Protein AF-A0AA35WSM4-F1 (afdb_monomer_lite)

pLDDT: mean 94.91, std 4.21, range [61.22, 98.69]

Radius of gyration: 21.94 Å; chains: 1; bounding box: 57×42×61 Å

Organism: Geodia barretti (NCBI:txid519541)

Secondary structure (DSSP, 8-state):
-EEE-TTSS--TT---HHHHHHHHHHHHHHHHTT--EEEEEE-STT-----TTTEEE-TTS-EEEEE-TTSHHHHHHHHHHHHHHHHHT--EEEEES---------SS-SS--SHHHHHHHHHHHHHHHHHHHHHTT-EEE-SS--GGGT--BEESS--GGGGGS-HHHHHHHHHHHHHHHTTTS-GGGEEEEEESS--TT-GGGT---SGGGGHHHHHHHHHHHHHHT-EEEEESS-S-SSHHHHHHHHHHHHHHHHHHHHHTS-EEEEE---SSS-EEEEEE-TTSSS-EEEEEE--SSS----PPP--GGGGTS-S--

Foldseek 3Di:
DAEAEPPNPDDLQDPDPVNLVVLLVVCVVCVVVVHAYEYEDAQWPLCADPDPQFFAADPVRDGPNTTQCQACSVVSVLVSNVVSCVSNVHQEYEYENQPPQDFGADCNGDRDRGRVCSSVRSVVSSLVSLVVSVVVNHAYHYADDCPVSNHQAHEQLDDLCLLLAFLLSSLQSSQLSLLVCLVPDQQRRYEAEQACDDRDHSPPRRHCPQVVVVVVSLLSVLQRSLQQSHHYHHDDDDQHDDPSSVVSNVVSVVVSVVCVVQNRARKDFQARRPLPAKGWIKGADLPDDCGIDIDIDGSDPDDDDDDGDDPCCRSVPDVDD

Structure (mmCIF, N/CA/C/O backbone):
data_AF-A0AA35WSM4-F1
#
_entry.id   AF-A0AA35WSM4-F1
#
loop_
_atom_site.group_PDB
_atom_site.id
_atom_site.type_symbol
_atom_site.label_atom_id
_atom_site.label_alt_id
_atom_site.label_comp_id
_atom_site.label_asym_id
_atom_site.label_entity_id
_atom_site.label_seq_id
_atom_site.pdbx_PDB_ins_code
_atom_site.Cartn_x
_atom_site.Cartn_y
_atom_site.Cartn_z
_atom_site.occupancy
_atom_site.B_iso_or_equiv
_atom_site.auth_seq_id
_atom_site.auth_comp_id
_atom_site.auth_asym_id
_atom_site.auth_atom_id
_atom_site.pdbx_PDB_model_num
ATOM 1 N N . MET A 1 1 ? 8.294 -5.013 7.005 1.00 90.69 1 MET A N 1
ATOM 2 C CA . MET A 1 1 ? 8.837 -4.772 5.662 1.00 90.69 1 MET A CA 1
ATOM 3 C C . MET A 1 1 ? 9.288 -3.327 5.567 1.00 90.69 1 MET A C 1
ATOM 5 O O . MET A 1 1 ? 8.597 -2.462 6.094 1.00 90.69 1 MET A O 1
ATOM 9 N N . TYR A 1 2 ? 10.443 -3.092 4.961 1.00 95.25 2 TYR A N 1
ATOM 10 C CA . TYR A 1 2 ? 10.953 -1.783 4.567 1.00 95.25 2 TYR A CA 1
ATOM 11 C C . TYR A 1 2 ? 10.852 -1.671 3.044 1.00 95.25 2 TYR A C 1
ATOM 13 O O . TYR A 1 2 ? 11.110 -2.650 2.348 1.00 95.25 2 TYR A O 1
ATOM 21 N N . ILE A 1 3 ? 10.457 -0.507 2.538 1.00 95.38 3 ILE A N 1
ATOM 22 C CA . ILE A 1 3 ? 10.203 -0.299 1.112 1.00 95.38 3 ILE A CA 1
ATOM 23 C C . ILE A 1 3 ? 10.970 0.935 0.673 1.00 95.38 3 ILE A C 1
ATOM 25 O O . ILE A 1 3 ? 10.753 2.023 1.213 1.00 95.38 3 ILE A O 1
ATOM 29 N N . TYR A 1 4 ? 11.850 0.782 -0.312 1.00 96.31 4 TYR A N 1
ATOM 30 C CA . TYR A 1 4 ? 12.408 1.935 -0.997 1.00 96.31 4 TYR A CA 1
ATOM 31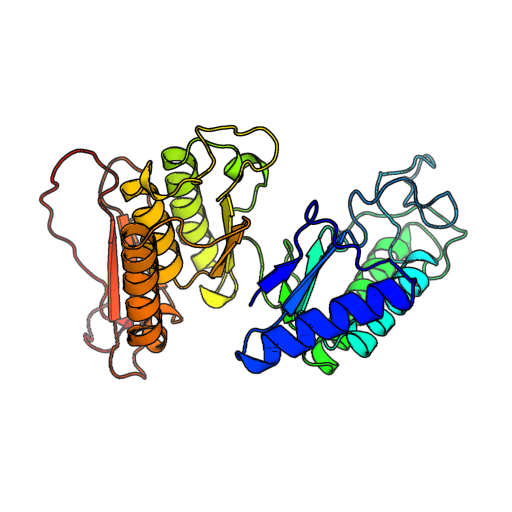 C C . TYR A 1 4 ? 11.326 2.574 -1.867 1.00 96.31 4 TYR A C 1
ATOM 33 O O . TYR A 1 4 ? 10.954 2.040 -2.906 1.00 96.31 4 TYR A O 1
ATOM 41 N N . SER A 1 5 ? 10.803 3.709 -1.413 1.00 91.81 5 SER A N 1
ATOM 42 C CA . SER A 1 5 ? 9.759 4.466 -2.109 1.00 91.81 5 SER A CA 1
ATOM 43 C C . SER A 1 5 ? 10.347 5.345 -3.219 1.00 91.81 5 SER A C 1
ATOM 45 O O . SER A 1 5 ? 11.529 5.710 -3.173 1.00 91.81 5 SER A O 1
ATOM 47 N N . PHE A 1 6 ? 9.519 5.754 -4.180 1.00 88.12 6 PHE A N 1
ATOM 48 C CA . PHE A 1 6 ? 9.863 6.807 -5.132 1.00 88.12 6 PHE A CA 1
ATOM 49 C C . PHE A 1 6 ? 10.402 8.061 -4.419 1.00 88.12 6 PHE A C 1
ATOM 51 O O . PHE A 1 6 ? 10.019 8.377 -3.289 1.00 88.12 6 PHE A O 1
ATOM 58 N N . GLY A 1 7 ? 11.340 8.767 -5.053 1.00 86.62 7 GLY A N 1
ATOM 59 C CA . GLY A 1 7 ? 11.982 9.955 -4.475 1.00 86.62 7 GLY A CA 1
ATOM 60 C C . GLY A 1 7 ? 13.008 9.682 -3.361 1.00 86.62 7 GLY A C 1
ATOM 61 O O . GLY A 1 7 ? 13.650 10.619 -2.898 1.00 86.62 7 GLY A O 1
ATOM 62 N N . SER A 1 8 ? 13.226 8.424 -2.954 1.00 90.94 8 SER A N 1
ATOM 63 C CA . SER A 1 8 ? 14.255 8.060 -1.958 1.00 90.94 8 SER A CA 1
ATOM 64 C C . SER A 1 8 ? 15.688 8.009 -2.513 1.00 90.94 8 SER A C 1
ATOM 66 O O . SER A 1 8 ? 16.633 7.795 -1.757 1.00 90.94 8 SER A O 1
ATOM 68 N N . GLY A 1 9 ? 15.858 8.178 -3.829 1.00 92.56 9 GLY A N 1
ATOM 69 C CA . GLY A 1 9 ? 17.114 7.905 -4.540 1.00 92.56 9 GLY A CA 1
ATOM 70 C C . GLY A 1 9 ? 17.299 6.430 -4.922 1.00 92.56 9 GLY A C 1
ATOM 71 O O . GLY A 1 9 ? 18.336 6.062 -5.473 1.00 92.56 9 GLY A O 1
ATOM 72 N N . PHE A 1 10 ? 16.308 5.581 -4.638 1.00 96.56 10 PHE A N 1
ATOM 73 C CA . PHE A 1 10 ? 16.245 4.221 -5.158 1.00 96.56 10 PHE A CA 1
ATOM 74 C C . PHE A 1 10 ? 15.795 4.201 -6.625 1.00 96.56 10 PHE A C 1
ATOM 76 O O . PHE A 1 10 ? 14.897 4.947 -7.013 1.00 96.56 10 PHE A O 1
ATOM 83 N N . THR A 1 11 ? 16.415 3.340 -7.428 1.00 96.81 11 THR A N 1
ATOM 84 C CA . THR A 1 11 ? 16.090 3.127 -8.839 1.00 96.81 11 THR A CA 1
ATOM 85 C C . THR A 1 11 ? 16.271 1.649 -9.145 1.00 96.81 11 THR A C 1
ATOM 87 O O . THR A 1 11 ? 17.402 1.183 -9.296 1.00 96.81 11 THR A O 1
ATOM 90 N N . LEU A 1 12 ? 15.161 0.917 -9.224 1.00 97.19 12 LEU A N 1
ATOM 91 C CA . LEU A 1 12 ? 15.168 -0.510 -9.537 1.00 97.19 12 LEU A CA 1
ATOM 92 C C . LEU A 1 12 ? 15.784 -0.778 -10.917 1.00 97.19 12 LEU A C 1
ATOM 94 O O . LEU A 1 12 ? 16.532 -1.735 -11.095 1.00 97.19 12 LEU A O 1
ATOM 98 N N . GLU A 1 13 ? 15.544 0.120 -11.869 1.00 95.81 13 GLU A N 1
ATOM 99 C CA . GLU A 1 13 ? 16.032 -0.008 -13.242 1.00 95.81 13 GLU A CA 1
ATOM 100 C C . GLU A 1 13 ? 17.524 0.303 -13.435 1.00 95.81 13 GLU A C 1
ATOM 102 O O . GLU A 1 13 ? 18.050 0.245 -14.547 1.00 95.81 13 GLU A O 1
ATOM 107 N N . ASN A 1 14 ? 18.255 0.615 -12.361 1.00 96.50 14 ASN A N 1
ATOM 108 C CA . ASN A 1 14 ? 19.679 0.908 -12.455 1.00 96.50 14 ASN A CA 1
ATOM 109 C C . ASN A 1 14 ? 20.508 -0.377 -12.625 1.00 96.50 14 ASN A C 1
ATOM 111 O O . ASN A 1 14 ? 20.608 -1.210 -11.722 1.00 96.50 14 ASN A O 1
ATOM 115 N N . THR A 1 15 ? 21.174 -0.495 -13.776 1.00 96.19 15 THR A N 1
ATOM 116 C CA . THR A 1 15 ? 21.993 -1.658 -14.140 1.00 96.19 15 THR A CA 1
ATOM 117 C C . THR A 1 15 ? 23.460 -1.575 -13.695 1.00 96.19 15 THR A C 1
ATOM 119 O O . THR A 1 15 ? 24.221 -2.504 -13.974 1.00 96.19 15 THR A O 1
ATOM 122 N N . ASP A 1 16 ? 23.896 -0.493 -13.038 1.00 98.00 16 ASP A N 1
ATOM 123 C CA . ASP A 1 16 ? 25.271 -0.347 -12.539 1.00 98.00 16 ASP A CA 1
ATOM 124 C C . ASP A 1 16 ? 25.569 -1.403 -11.452 1.00 98.00 16 ASP A C 1
ATOM 126 O O . ASP A 1 16 ? 24.931 -1.404 -10.391 1.00 98.00 16 ASP A O 1
ATOM 130 N N . PRO A 1 17 ? 26.564 -2.291 -11.654 1.00 97.88 17 PRO A N 1
ATOM 131 C CA . PRO A 1 17 ? 26.936 -3.297 -10.665 1.00 97.88 17 PRO A CA 1
ATOM 132 C C . PRO A 1 17 ? 27.296 -2.724 -9.289 1.00 97.88 17 PRO A C 1
ATOM 134 O O . PRO A 1 17 ? 27.030 -3.376 -8.279 1.00 97.88 17 PRO A O 1
ATOM 137 N N . VAL A 1 18 ? 27.888 -1.525 -9.223 1.00 98.44 18 VAL A N 1
ATOM 138 C CA . VAL A 1 18 ? 28.259 -0.885 -7.949 1.00 98.44 18 VAL A CA 1
ATOM 139 C C . VAL A 1 18 ? 27.008 -0.481 -7.176 1.00 98.44 18 VAL A C 1
ATOM 141 O O . VAL A 1 18 ? 26.913 -0.739 -5.973 1.00 98.44 18 VAL A O 1
ATOM 144 N N . TYR A 1 19 ? 26.027 0.094 -7.871 1.00 98.38 19 TYR A N 1
ATOM 145 C CA . TYR A 1 19 ? 24.744 0.463 -7.286 1.00 98.38 19 TYR A CA 1
ATOM 146 C C . TYR A 1 19 ? 24.000 -0.768 -6.761 1.00 98.38 19 TYR A C 1
ATOM 148 O O . TYR A 1 19 ? 23.666 -0.824 -5.575 1.00 98.38 19 TYR A O 1
ATOM 156 N N . ILE A 1 20 ? 23.831 -1.793 -7.599 1.00 98.44 20 ILE A N 1
ATOM 157 C CA . ILE A 1 20 ? 23.148 -3.040 -7.226 1.00 98.44 20 ILE A CA 1
ATOM 158 C C . ILE A 1 20 ? 23.825 -3.687 -6.011 1.00 98.44 20 ILE A C 1
ATOM 160 O O . ILE A 1 20 ? 23.151 -4.102 -5.067 1.00 98.44 20 ILE A O 1
ATOM 164 N N . GLN A 1 21 ? 25.161 -3.728 -5.982 1.00 98.56 21 GLN A N 1
ATOM 165 C CA . GLN A 1 21 ? 25.905 -4.284 -4.853 1.00 98.56 21 GLN A CA 1
ATOM 166 C C . GLN A 1 21 ? 25.681 -3.489 -3.558 1.00 98.56 21 GLN A C 1
ATOM 168 O O . GLN A 1 21 ? 25.629 -4.084 -2.478 1.00 98.56 21 GLN A O 1
ATOM 173 N N . SER A 1 22 ? 25.532 -2.165 -3.649 1.00 98.31 22 SER A N 1
ATOM 174 C CA . SER A 1 22 ? 25.229 -1.312 -2.495 1.00 98.31 22 SER A CA 1
ATOM 175 C C . SER A 1 22 ? 23.834 -1.587 -1.921 1.00 98.31 22 SER A C 1
ATOM 177 O O . SER A 1 22 ? 23.668 -1.625 -0.700 1.00 98.31 22 SER A O 1
ATOM 179 N N . ILE A 1 23 ? 22.842 -1.856 -2.777 1.00 98.44 23 ILE A N 1
ATOM 180 C CA . ILE A 1 23 ? 21.495 -2.254 -2.352 1.00 98.44 23 ILE A CA 1
ATOM 181 C C . ILE A 1 23 ? 21.529 -3.662 -1.752 1.00 98.44 23 ILE A C 1
ATOM 183 O O . ILE A 1 23 ? 20.994 -3.873 -0.667 1.00 98.44 23 ILE A O 1
ATOM 187 N N . ALA A 1 24 ? 22.245 -4.607 -2.370 1.00 98.62 24 ALA A N 1
ATOM 188 C CA . ALA A 1 24 ? 22.408 -5.965 -1.845 1.00 98.62 24 ALA A CA 1
ATOM 189 C C . ALA A 1 24 ? 22.997 -5.984 -0.421 1.00 98.62 24 ALA A C 1
ATOM 191 O O . ALA A 1 24 ? 22.581 -6.779 0.425 1.00 98.62 24 ALA A O 1
ATOM 192 N N . GLN A 1 25 ? 23.944 -5.085 -0.123 1.00 98.50 25 GLN A N 1
ATOM 193 C CA . GLN A 1 25 ? 24.502 -4.922 1.225 1.00 98.50 25 GLN A CA 1
ATOM 194 C C . GLN A 1 25 ? 23.460 -4.408 2.227 1.00 98.50 25 GLN A C 1
ATOM 196 O O . GLN A 1 25 ? 23.399 -4.912 3.349 1.00 98.50 25 GLN A O 1
ATOM 201 N N . GLN A 1 26 ? 22.620 -3.448 1.828 1.00 97.94 26 GLN A N 1
ATOM 202 C CA . GLN A 1 26 ? 21.536 -2.926 2.668 1.00 97.94 26 GLN A CA 1
ATOM 203 C C . GLN A 1 26 ? 20.461 -3.987 2.934 1.00 97.94 26 GLN A C 1
ATOM 205 O O . GLN A 1 26 ? 20.064 -4.175 4.083 1.00 97.94 26 GLN A O 1
ATOM 210 N N . VAL A 1 27 ? 20.054 -4.739 1.906 1.00 98.38 27 VAL A N 1
ATOM 211 C CA . VAL A 1 27 ? 19.115 -5.867 2.029 1.00 98.38 27 VAL A CA 1
ATOM 212 C C . VAL A 1 27 ? 19.684 -6.941 2.959 1.00 98.38 27 VAL A C 1
ATOM 214 O O . VAL A 1 27 ? 19.018 -7.373 3.900 1.00 98.38 27 VAL A O 1
ATOM 217 N N . SER A 1 28 ? 20.953 -7.316 2.772 1.00 98.25 28 SER A N 1
ATOM 218 C CA . SER A 1 28 ? 21.635 -8.288 3.637 1.00 98.25 28 SER A CA 1
ATOM 219 C C . SER A 1 28 ? 21.686 -7.831 5.096 1.00 98.25 28 SER A C 1
ATOM 221 O O . SER A 1 28 ? 21.484 -8.642 6.000 1.00 98.25 28 SER A O 1
ATOM 223 N N . LEU A 1 29 ? 21.929 -6.540 5.342 1.00 98.00 29 LEU A N 1
ATOM 224 C CA . LEU A 1 29 ? 21.894 -5.963 6.684 1.00 98.00 29 LEU A CA 1
ATOM 225 C C . LEU A 1 29 ? 20.484 -6.027 7.284 1.00 98.00 29 LEU A C 1
ATOM 227 O O . LEU A 1 29 ? 20.332 -6.469 8.419 1.00 98.00 29 LEU A O 1
ATOM 231 N N . ALA A 1 30 ? 19.452 -5.635 6.537 1.00 97.94 30 ALA A N 1
ATOM 232 C CA . ALA A 1 30 ? 18.062 -5.675 6.992 1.00 97.94 30 ALA A CA 1
ATOM 233 C C . ALA A 1 30 ? 17.612 -7.102 7.361 1.00 97.94 30 ALA A C 1
ATOM 235 O O . ALA A 1 30 ? 16.977 -7.313 8.399 1.00 97.94 30 ALA A O 1
ATOM 236 N N . HIS A 1 31 ? 18.025 -8.103 6.581 1.00 96.38 31 HIS A N 1
ATOM 237 C CA . HIS A 1 31 ? 17.740 -9.508 6.862 1.00 96.38 31 HIS A CA 1
ATOM 238 C C . HIS A 1 31 ? 18.367 -10.014 8.167 1.00 96.38 31 HIS A C 1
ATOM 240 O O . HIS A 1 31 ? 17.748 -10.840 8.838 1.00 96.38 31 HIS A O 1
ATOM 246 N N . GLN A 1 32 ? 19.515 -9.481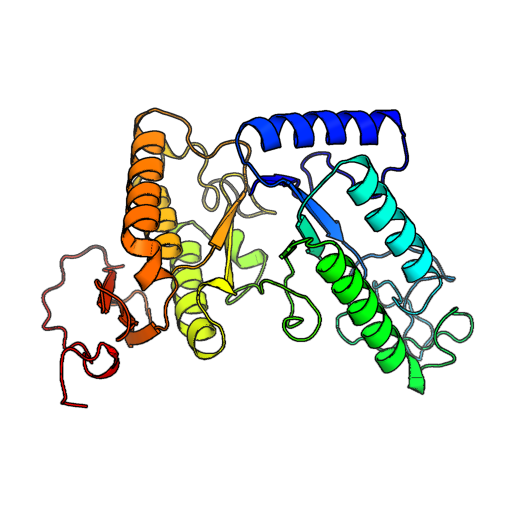 8.607 1.00 97.62 32 GLN A N 1
ATOM 247 C CA . GLN A 1 32 ? 20.075 -9.807 9.934 1.00 97.62 32 GLN A CA 1
ATOM 248 C C . GLN A 1 32 ? 19.129 -9.414 11.082 1.00 97.62 32 GLN A C 1
ATOM 250 O O . GLN A 1 32 ? 19.198 -9.993 12.165 1.00 97.62 32 GLN A O 1
ATOM 255 N N . TYR A 1 33 ? 18.214 -8.472 10.834 1.00 97.12 33 TYR A N 1
ATOM 256 C CA . TYR A 1 33 ? 17.182 -8.027 11.770 1.00 97.12 33 TYR A CA 1
ATOM 257 C C . TYR A 1 33 ? 15.786 -8.589 11.455 1.00 97.12 33 TYR A C 1
ATOM 259 O O . TYR A 1 33 ? 14.806 -8.152 12.057 1.00 97.12 33 TYR A O 1
ATOM 267 N N . ASN A 1 34 ? 15.672 -9.572 10.552 1.00 96.44 34 ASN A N 1
ATOM 268 C CA . ASN A 1 34 ? 14.400 -10.124 10.063 1.00 96.44 34 ASN A CA 1
ATOM 269 C C . ASN A 1 34 ? 13.477 -9.064 9.429 1.00 96.44 34 ASN A C 1
ATOM 271 O O . ASN A 1 34 ? 12.254 -9.125 9.568 1.00 96.44 34 ASN A O 1
ATOM 275 N N . ILE A 1 35 ? 14.059 -8.070 8.754 1.00 96.94 35 ILE A N 1
ATOM 276 C CA . ILE A 1 35 ? 13.316 -7.042 8.023 1.00 96.94 35 ILE A CA 1
ATOM 277 C C . ILE A 1 35 ? 13.333 -7.403 6.540 1.00 96.94 35 ILE A C 1
ATOM 279 O O . ILE A 1 35 ? 14.373 -7.325 5.899 1.00 96.94 35 ILE A O 1
ATOM 283 N N . GLU A 1 36 ? 12.172 -7.769 6.001 1.00 96.50 36 GLU A N 1
ATOM 284 C CA . GLU A 1 36 ? 11.956 -7.899 4.555 1.00 96.50 36 GLU A CA 1
ATOM 285 C C . GLU A 1 36 ? 12.137 -6.550 3.859 1.00 96.50 36 GLU A C 1
ATOM 287 O O . GLU A 1 36 ? 11.671 -5.530 4.382 1.00 96.50 36 GLU A O 1
ATOM 292 N N . VAL A 1 37 ? 12.761 -6.555 2.682 1.00 97.75 37 VAL A N 1
ATOM 293 C CA . VAL A 1 37 ? 13.040 -5.347 1.900 1.00 97.75 37 VAL A CA 1
ATOM 294 C C . VAL A 1 37 ? 12.407 -5.451 0.518 1.00 97.75 37 VAL A C 1
ATOM 296 O O . VAL A 1 37 ? 12.607 -6.438 -0.191 1.00 97.75 37 VAL A O 1
ATOM 299 N N . GLY A 1 38 ? 11.663 -4.409 0.157 1.00 96.94 38 GLY A N 1
ATOM 300 C CA . GLY A 1 38 ? 11.087 -4.200 -1.163 1.00 96.94 38 GLY A CA 1
ATOM 301 C C . GLY A 1 38 ? 11.468 -2.850 -1.758 1.00 96.94 38 GLY A C 1
ATOM 302 O O . GLY A 1 38 ? 12.141 -2.036 -1.120 1.00 96.94 38 GLY A O 1
ATOM 303 N N . GLY A 1 39 ? 11.050 -2.623 -2.995 1.00 96.62 39 GLY A N 1
ATOM 304 C CA . GLY A 1 39 ? 11.387 -1.422 -3.743 1.00 96.62 39 GLY A CA 1
ATOM 305 C C . GLY A 1 39 ? 10.332 -1.117 -4.787 1.00 96.62 39 GLY A C 1
ATOM 306 O O . GLY A 1 39 ? 9.707 -2.028 -5.325 1.00 96.62 39 GLY A O 1
ATOM 307 N N . TYR A 1 40 ? 10.142 0.176 -4.996 1.00 96.19 40 TYR A N 1
ATOM 308 C CA . TYR A 1 40 ? 9.198 0.759 -5.932 1.00 96.19 40 TYR A CA 1
ATOM 309 C C . TYR A 1 40 ? 9.718 0.716 -7.367 1.00 96.19 40 TYR A C 1
ATOM 311 O O . TYR A 1 40 ? 10.898 0.999 -7.595 1.00 96.19 40 TYR A O 1
ATOM 319 N N . ASP A 1 41 ? 8.812 0.459 -8.307 1.00 96.38 41 ASP A N 1
ATOM 320 C CA . ASP A 1 41 ? 9.002 0.740 -9.726 1.00 96.38 41 ASP A CA 1
ATOM 321 C C . ASP A 1 41 ? 7.666 1.080 -10.410 1.00 96.38 41 ASP A C 1
ATOM 323 O O . ASP A 1 41 ? 6.652 0.444 -10.118 1.00 96.38 41 ASP A O 1
ATOM 327 N N . LEU A 1 42 ? 7.670 2.068 -11.313 1.00 94.94 42 LEU A N 1
ATOM 328 C CA . LEU A 1 42 ? 6.520 2.414 -12.161 1.00 94.94 42 LEU A CA 1
ATOM 329 C C . LEU A 1 42 ? 6.615 1.611 -13.458 1.00 94.94 42 LEU A C 1
ATOM 331 O O . LEU A 1 42 ? 7.469 1.923 -14.289 1.00 94.94 42 LEU A O 1
ATOM 335 N N . ILE A 1 43 ? 5.781 0.585 -13.630 1.00 94.94 43 ILE A N 1
ATOM 336 C CA . ILE A 1 43 ? 6.060 -0.465 -14.620 1.00 94.94 43 ILE A CA 1
ATOM 337 C C . ILE A 1 43 ? 5.376 -0.285 -15.979 1.00 94.94 43 ILE A C 1
ATOM 339 O O . ILE A 1 43 ? 5.910 -0.799 -16.958 1.00 94.94 43 ILE A O 1
ATOM 343 N N . ASP A 1 44 ? 4.234 0.402 -16.087 1.00 93.56 44 ASP A N 1
ATOM 344 C CA . ASP A 1 44 ? 3.497 0.503 -17.363 1.00 93.56 44 ASP A CA 1
ATOM 345 C C . ASP A 1 44 ? 2.645 1.778 -17.500 1.00 93.56 44 ASP A C 1
ATOM 347 O O . ASP A 1 44 ? 2.859 2.572 -18.418 1.00 93.56 44 ASP A O 1
ATOM 351 N N . LEU A 1 45 ? 1.693 1.989 -16.592 1.00 91.94 45 LEU A N 1
ATOM 352 C CA . LEU A 1 45 ? 0.727 3.094 -16.632 1.00 91.94 45 LEU A CA 1
ATOM 353 C C . LEU A 1 45 ? 1.409 4.433 -16.319 1.00 91.94 45 LEU A C 1
ATOM 355 O O . LEU A 1 45 ? 2.265 4.490 -15.439 1.00 91.94 45 LEU A O 1
ATOM 359 N N . ASP A 1 46 ? 1.058 5.494 -17.053 1.00 90.31 46 ASP A N 1
ATOM 360 C CA . ASP A 1 46 ? 1.615 6.854 -16.907 1.00 90.31 46 ASP A CA 1
ATOM 361 C C . ASP A 1 46 ? 3.153 6.910 -16.986 1.00 90.31 46 ASP A C 1
ATOM 363 O O . ASP A 1 46 ? 3.800 7.876 -16.571 1.00 90.31 46 ASP A O 1
ATOM 367 N N . ARG A 1 47 ? 3.763 5.866 -17.555 1.00 90.62 47 ARG A N 1
ATOM 368 C CA . ARG A 1 47 ? 5.212 5.697 -17.621 1.00 90.62 47 ARG A CA 1
ATOM 369 C C . ARG A 1 47 ? 5.883 6.796 -18.440 1.00 90.62 47 ARG A C 1
ATOM 371 O O . ARG A 1 47 ? 6.940 7.286 -18.050 1.00 90.62 47 ARG A O 1
ATOM 378 N N . GLY A 1 48 ? 5.247 7.183 -19.546 1.00 85.31 48 GLY A N 1
ATOM 379 C CA . GLY A 1 48 ? 5.660 8.238 -20.462 1.00 85.31 48 GLY A CA 1
ATOM 380 C C . GLY A 1 48 ? 7.002 8.001 -21.166 1.00 85.31 48 GLY A C 1
ATOM 381 O O . GLY A 1 48 ? 7.950 7.449 -20.620 1.00 85.31 48 GLY A O 1
ATOM 382 N N . GLY A 1 49 ? 7.120 8.504 -22.397 1.00 83.38 49 GLY A N 1
ATOM 383 C CA . GLY A 1 49 ? 8.419 8.725 -23.043 1.00 83.38 49 GLY A CA 1
ATOM 384 C C . GLY A 1 49 ? 9.293 7.480 -23.237 1.00 83.38 49 GLY A C 1
ATOM 385 O O . GLY A 1 49 ? 10.518 7.616 -23.235 1.00 83.38 49 GLY A O 1
ATOM 386 N N . LEU A 1 50 ? 8.694 6.299 -23.423 1.00 93.69 50 LEU A N 1
ATOM 387 C CA . LEU A 1 50 ? 9.426 5.070 -23.742 1.00 93.69 50 LEU A CA 1
ATOM 388 C C . LEU A 1 50 ? 9.859 5.037 -25.215 1.00 93.69 50 LEU A C 1
ATOM 390 O O . LEU A 1 50 ? 10.844 4.385 -25.563 1.00 93.69 50 LEU A O 1
ATOM 394 N N . GLY A 1 51 ? 9.166 5.789 -26.071 1.00 94.56 51 GLY A N 1
ATOM 395 C CA . GLY A 1 51 ? 9.453 5.922 -27.494 1.00 94.56 51 GLY A CA 1
ATOM 396 C C . GLY A 1 51 ? 8.555 5.038 -28.364 1.00 94.56 51 GLY A C 1
ATOM 397 O O . GLY A 1 51 ? 7.903 4.122 -27.873 1.00 94.56 51 GLY A O 1
ATOM 398 N N . PRO A 1 52 ? 8.533 5.267 -29.689 1.00 93.12 52 PRO A N 1
ATOM 399 C CA . PRO A 1 52 ? 7.542 4.686 -30.606 1.00 93.12 52 PRO A CA 1
ATOM 400 C C . PRO A 1 52 ? 7.601 3.158 -30.757 1.00 93.12 52 PRO A C 1
ATOM 402 O O . PRO A 1 52 ? 6.701 2.573 -31.356 1.00 93.12 52 PRO A O 1
ATOM 405 N N . ASP A 1 53 ? 8.662 2.520 -30.266 1.00 94.69 53 ASP A N 1
ATOM 406 C CA . ASP A 1 53 ? 8.769 1.061 -30.251 1.00 94.69 53 ASP A CA 1
ATOM 407 C C . ASP A 1 53 ? 7.996 0.440 -29.076 1.00 94.69 53 ASP A C 1
ATOM 409 O O . ASP A 1 53 ? 7.679 -0.751 -29.127 1.00 94.69 53 ASP A O 1
ATOM 413 N N . TRP A 1 54 ? 7.713 1.230 -28.031 1.00 96.81 54 TRP A N 1
ATOM 414 C CA . TRP A 1 54 ? 7.200 0.778 -26.735 1.00 96.81 54 TRP A CA 1
ATOM 415 C C . TRP A 1 54 ? 5.961 1.535 -26.239 1.00 96.81 54 TRP A C 1
ATOM 417 O O . TRP A 1 54 ? 5.171 0.966 -25.486 1.00 96.81 54 TRP A O 1
ATOM 427 N N . ASP A 1 55 ? 5.778 2.791 -26.643 1.00 96.44 55 ASP A N 1
ATOM 428 C CA . ASP A 1 55 ? 4.665 3.645 -26.227 1.00 96.44 55 ASP A CA 1
ATOM 429 C C . ASP A 1 55 ? 3.316 3.069 -26.689 1.00 96.44 55 ASP A C 1
ATOM 431 O O . ASP A 1 55 ? 3.131 2.677 -27.844 1.00 96.44 55 ASP A O 1
ATOM 435 N N . CYS A 1 56 ? 2.325 3.078 -25.800 1.00 96.19 56 CYS A N 1
ATOM 436 C CA . CYS A 1 56 ? 0.948 2.784 -26.167 1.00 96.19 56 CYS A CA 1
ATOM 437 C C . CYS A 1 56 ? 0.365 3.924 -27.020 1.00 96.19 56 CYS A C 1
ATOM 439 O O . CYS A 1 56 ? 0.542 5.105 -26.703 1.00 96.19 56 CYS A O 1
ATOM 441 N N . ILE A 1 57 ? -0.350 3.582 -28.100 1.00 96.44 57 ILE A N 1
ATOM 442 C CA . ILE A 1 57 ? -0.985 4.565 -28.993 1.00 96.44 57 ILE A CA 1
ATOM 443 C C . ILE A 1 57 ? -2.483 4.321 -29.179 1.00 96.44 57 ILE A C 1
ATOM 445 O O . ILE A 1 57 ? -2.954 3.185 -29.271 1.00 96.44 57 ILE A O 1
ATOM 449 N N . ASP A 1 58 ? -3.245 5.403 -29.305 1.00 96.31 58 ASP A N 1
ATOM 450 C CA . ASP A 1 58 ? -4.667 5.356 -29.632 1.00 96.31 58 ASP A CA 1
ATOM 451 C C . ASP A 1 58 ? -4.931 5.114 -31.131 1.00 96.31 58 ASP A C 1
ATOM 453 O O . ASP A 1 58 ? -4.022 5.049 -31.961 1.00 96.31 58 ASP A O 1
ATOM 457 N N . THR A 1 59 ? -6.210 5.007 -31.501 1.00 96.50 59 THR A N 1
ATOM 458 C CA . THR A 1 59 ? -6.639 4.758 -32.892 1.00 96.50 59 THR A CA 1
ATOM 459 C C . THR A 1 59 ? -6.294 5.885 -33.876 1.00 96.50 59 THR A C 1
ATOM 461 O O . THR A 1 59 ? -6.428 5.713 -35.086 1.00 96.50 59 THR A O 1
ATOM 464 N N . GLN A 1 60 ? -5.868 7.050 -33.380 1.00 96.31 60 GLN A N 1
ATOM 465 C CA . GLN A 1 60 ? -5.389 8.184 -34.171 1.00 96.31 60 GLN A CA 1
ATOM 466 C C . GLN A 1 60 ? -3.852 8.229 -34.236 1.00 96.31 60 GLN A C 1
ATOM 468 O O . GLN A 1 60 ? -3.300 9.146 -34.846 1.00 96.31 60 GLN A O 1
ATOM 473 N N . GLY A 1 61 ? -3.162 7.256 -33.632 1.00 94.12 61 GLY A N 1
ATOM 474 C CA . GLY A 1 61 ? -1.706 7.179 -33.567 1.00 94.12 61 GLY A CA 1
ATOM 475 C C . GLY A 1 61 ? -1.078 8.125 -32.543 1.00 94.12 61 GLY A C 1
ATOM 476 O O . GLY A 1 61 ? 0.107 8.436 -32.653 1.00 94.12 61 GLY A O 1
ATOM 477 N N . ARG A 1 62 ? -1.850 8.632 -31.576 1.00 95.56 62 ARG A N 1
ATOM 478 C CA . ARG A 1 62 ? -1.344 9.505 -30.507 1.00 95.56 62 ARG A CA 1
ATOM 479 C C . ARG A 1 62 ? -0.911 8.658 -29.317 1.00 95.56 62 ARG A C 1
ATOM 481 O O . ARG A 1 62 ? -1.633 7.740 -28.940 1.00 95.56 62 ARG A O 1
ATOM 488 N N . VAL A 1 63 ? 0.226 9.000 -28.715 1.00 95.69 63 VAL A N 1
ATOM 489 C CA . VAL A 1 63 ? 0.717 8.355 -27.487 1.00 95.69 63 VAL A CA 1
ATOM 490 C C . VAL A 1 63 ? -0.267 8.604 -26.341 1.00 95.69 63 VAL A C 1
ATOM 492 O O . VAL A 1 63 ? -0.704 9.743 -26.157 1.00 95.69 63 VAL A O 1
ATOM 495 N N . THR A 1 64 ? -0.626 7.555 -25.594 1.00 94.00 64 THR A N 1
ATOM 496 C CA . THR A 1 64 ? -1.580 7.652 -24.471 1.00 94.00 64 THR A CA 1
ATOM 497 C C . THR A 1 64 ? -0.938 8.187 -23.196 1.00 94.00 64 THR A C 1
ATOM 499 O O . THR A 1 64 ? -1.631 8.787 -22.384 1.00 94.00 64 THR A O 1
ATOM 502 N N . GLY A 1 65 ? 0.380 8.025 -23.061 1.00 92.94 65 GLY A N 1
ATOM 503 C CA . GLY A 1 65 ? 1.130 8.283 -21.830 1.00 92.94 65 GLY A CA 1
ATOM 504 C C . GLY A 1 65 ? 1.624 6.998 -21.166 1.00 92.94 65 GLY A C 1
ATOM 505 O O . GLY A 1 65 ? 2.566 7.054 -20.384 1.00 92.94 65 GLY A O 1
ATOM 506 N N . ASP A 1 66 ? 1.073 5.848 -21.551 1.00 95.06 66 ASP A N 1
ATOM 507 C CA . ASP A 1 66 ? 1.441 4.546 -20.999 1.00 95.06 66 ASP A CA 1
ATOM 508 C C . ASP A 1 66 ? 2.495 3.845 -21.853 1.00 95.06 66 ASP A C 1
ATOM 510 O O . ASP A 1 66 ? 2.582 4.041 -23.074 1.00 95.06 66 ASP A O 1
ATOM 514 N N . GLY A 1 67 ? 3.233 2.939 -21.221 1.00 95.75 67 GLY A N 1
ATOM 515 C CA . GLY A 1 67 ? 3.855 1.847 -21.942 1.00 95.75 67 GLY A CA 1
ATOM 516 C C . GLY A 1 67 ? 2.802 0.919 -22.535 1.00 95.75 67 GLY A C 1
ATOM 517 O O . GLY A 1 67 ? 1.675 0.794 -22.055 1.00 95.75 67 GLY A O 1
ATOM 518 N N . CYS A 1 68 ? 3.149 0.280 -23.645 1.00 96.50 68 CYS A N 1
ATOM 519 C CA . CYS A 1 68 ? 2.441 -0.907 -24.064 1.00 96.50 68 CYS A CA 1
ATOM 520 C C . CYS A 1 68 ? 3.164 -2.110 -23.473 1.00 96.50 68 CYS A C 1
ATOM 522 O O . CYS A 1 68 ? 4.203 -2.530 -23.989 1.00 96.50 68 CYS A O 1
ATOM 524 N N . PHE A 1 69 ? 2.582 -2.727 -22.448 1.00 96.06 69 PHE A N 1
ATOM 525 C CA . PHE A 1 69 ? 3.129 -3.941 -21.842 1.00 96.06 69 PHE A CA 1
ATOM 526 C C . PHE A 1 69 ? 3.204 -5.144 -22.803 1.00 96.06 69 PHE A C 1
ATOM 528 O O . PHE A 1 69 ? 3.786 -6.164 -22.478 1.00 96.06 69 PHE A O 1
ATOM 535 N N . ALA A 1 70 ? 2.627 -5.052 -24.005 1.00 97.56 70 ALA A N 1
ATOM 536 C CA . ALA A 1 70 ? 2.764 -6.047 -25.072 1.00 97.56 70 ALA A CA 1
ATOM 537 C C . ALA A 1 70 ? 3.726 -5.606 -26.189 1.00 97.56 70 ALA A C 1
ATOM 539 O O . ALA A 1 70 ? 3.778 -6.219 -27.255 1.00 97.56 70 ALA A O 1
ATOM 540 N N . SER A 1 71 ? 4.501 -4.551 -25.965 1.00 97.31 71 SER A N 1
ATOM 541 C CA . SER A 1 71 ? 5.661 -4.198 -26.781 1.00 97.31 71 SER A CA 1
ATOM 542 C C . SER A 1 71 ? 6.933 -4.874 -26.253 1.00 97.31 71 SER A C 1
ATOM 544 O O . SER A 1 71 ? 6.891 -5.634 -25.285 1.00 97.31 71 SER A O 1
ATOM 546 N N . GLY A 1 72 ? 8.088 -4.560 -26.849 1.00 97.12 72 GLY A N 1
ATOM 547 C CA . GLY A 1 72 ? 9.390 -4.965 -26.301 1.00 97.12 72 GLY A CA 1
ATOM 548 C C . GLY A 1 72 ? 9.700 -4.387 -24.910 1.00 97.12 72 GLY A C 1
ATOM 549 O O . GLY A 1 72 ? 10.672 -4.812 -24.288 1.00 97.12 72 GLY A O 1
ATOM 550 N N . TRP A 1 73 ? 8.879 -3.458 -24.405 1.00 97.00 73 TRP A N 1
ATOM 551 C CA . TRP A 1 73 ? 8.986 -2.922 -23.050 1.00 97.00 73 TRP A CA 1
ATOM 552 C C . TRP A 1 73 ? 8.890 -4.008 -21.977 1.00 97.00 73 TRP A C 1
ATOM 554 O O . TRP A 1 73 ? 9.698 -4.010 -21.052 1.00 97.00 73 TRP A O 1
ATOM 564 N N . TYR A 1 74 ? 7.966 -4.966 -22.125 1.00 97.56 74 TYR A N 1
ATOM 565 C CA . TYR A 1 74 ? 7.826 -6.060 -21.161 1.00 97.56 74 TYR A CA 1
ATOM 566 C C . TYR A 1 74 ? 9.112 -6.863 -21.015 1.00 97.56 74 TYR A C 1
ATOM 568 O O . TYR A 1 74 ? 9.555 -7.099 -19.897 1.00 97.56 74 TYR A O 1
ATOM 576 N N . ASP A 1 75 ? 9.726 -7.248 -22.135 1.00 97.94 75 ASP A N 1
ATOM 577 C CA . ASP A 1 75 ? 10.955 -8.044 -22.116 1.00 97.94 75 ASP A CA 1
ATOM 578 C C . ASP A 1 75 ? 12.081 -7.273 -21.410 1.00 97.94 75 ASP A C 1
ATOM 580 O O . ASP A 1 75 ? 12.808 -7.824 -20.585 1.00 97.94 75 ASP A O 1
ATOM 584 N N . HIS A 1 76 ? 12.178 -5.970 -21.687 1.00 96.88 76 HIS A N 1
ATOM 585 C CA . HIS A 1 76 ? 13.164 -5.088 -21.076 1.00 96.88 76 HIS A CA 1
ATOM 586 C C . HIS A 1 76 ? 12.980 -4.954 -19.559 1.00 96.88 76 HIS A C 1
ATOM 588 O O . HIS A 1 76 ? 13.930 -5.172 -18.800 1.00 96.88 76 HIS A O 1
ATOM 594 N N . ILE A 1 77 ? 11.772 -4.602 -19.107 1.00 96.56 77 ILE A N 1
ATOM 595 C CA . ILE A 1 77 ? 11.508 -4.360 -17.686 1.00 96.56 77 ILE A CA 1
ATOM 596 C C . ILE A 1 77 ? 11.509 -5.665 -16.884 1.00 96.56 77 ILE A C 1
ATOM 598 O O . ILE A 1 77 ? 12.000 -5.692 -15.756 1.00 96.56 77 ILE A O 1
ATOM 602 N N . HIS A 1 78 ? 11.055 -6.773 -17.483 1.00 97.81 78 HIS A N 1
ATOM 603 C CA . HIS A 1 78 ? 11.160 -8.118 -16.917 1.00 97.81 78 HIS A CA 1
ATOM 604 C C . HIS A 1 78 ? 12.621 -8.451 -16.603 1.00 97.81 78 HIS A C 1
ATOM 606 O O . HIS A 1 78 ? 12.959 -8.689 -15.439 1.00 97.81 78 HIS A O 1
ATOM 612 N N . ASP A 1 79 ? 13.508 -8.377 -17.599 1.00 98.00 79 ASP A N 1
ATOM 613 C CA . ASP A 1 79 ? 14.925 -8.696 -17.415 1.00 98.00 79 ASP A CA 1
ATOM 614 C C . ASP A 1 79 ? 15.553 -7.841 -16.311 1.00 98.00 79 ASP A C 1
ATOM 616 O O . ASP A 1 79 ? 16.310 -8.346 -15.475 1.00 98.00 79 ASP A O 1
ATOM 620 N N . ILE A 1 80 ? 15.234 -6.550 -16.272 1.00 97.50 80 ILE A N 1
ATOM 621 C CA . ILE A 1 80 ? 15.713 -5.633 -15.240 1.00 97.50 80 ILE A CA 1
ATOM 622 C C . ILE A 1 80 ? 15.229 -6.057 -13.848 1.00 97.50 80 ILE A C 1
ATOM 624 O O . ILE A 1 80 ? 16.064 -6.274 -12.963 1.00 97.50 80 ILE A O 1
ATOM 628 N N . ILE A 1 81 ? 13.916 -6.220 -13.658 1.00 98.00 81 ILE A N 1
ATOM 629 C CA . ILE A 1 81 ? 13.295 -6.570 -12.373 1.00 98.00 81 ILE A CA 1
ATOM 630 C C . ILE A 1 81 ? 13.902 -7.856 -11.821 1.00 98.00 81 ILE A C 1
ATOM 632 O O . ILE A 1 81 ? 14.391 -7.885 -10.686 1.00 98.00 81 ILE A O 1
ATOM 636 N N . PHE A 1 82 ? 13.925 -8.921 -12.619 1.00 98.19 82 PHE A N 1
ATOM 637 C CA . PHE A 1 82 ? 14.386 -10.219 -12.140 1.00 98.19 82 PHE A CA 1
ATOM 638 C C . PHE A 1 82 ? 15.894 -10.241 -11.896 1.00 98.19 82 PHE A C 1
ATOM 640 O O . PHE A 1 82 ? 16.342 -10.827 -10.906 1.00 98.19 82 PHE A O 1
ATOM 647 N N . ASN A 1 83 ? 16.699 -9.566 -12.721 1.00 98.00 83 ASN A N 1
ATOM 648 C CA . ASN A 1 83 ? 18.131 -9.435 -12.453 1.00 98.00 83 ASN A CA 1
ATOM 649 C C . ASN A 1 83 ? 18.402 -8.648 -11.168 1.00 98.00 83 ASN A C 1
ATOM 651 O O . ASN A 1 83 ? 19.280 -9.035 -10.392 1.00 98.00 83 ASN A O 1
ATOM 655 N N . PHE A 1 84 ? 17.665 -7.564 -10.932 1.00 98.44 84 PHE A N 1
ATOM 656 C CA . PHE A 1 84 ? 17.828 -6.737 -9.744 1.00 98.44 84 PHE A CA 1
ATOM 657 C C . PHE A 1 84 ? 17.444 -7.509 -8.479 1.00 98.44 84 PHE A C 1
ATOM 659 O O . PHE A 1 84 ? 18.249 -7.603 -7.549 1.00 98.44 84 PHE A O 1
ATOM 666 N N . ILE A 1 85 ? 16.270 -8.149 -8.466 1.00 98.06 85 ILE A N 1
ATOM 667 C CA . ILE A 1 85 ? 15.799 -8.975 -7.344 1.00 98.06 85 ILE A CA 1
ATOM 668 C C . ILE A 1 85 ? 16.795 -10.102 -7.050 1.00 98.06 85 ILE A C 1
ATOM 670 O O . ILE A 1 85 ? 17.228 -10.251 -5.908 1.00 98.06 85 ILE A O 1
ATOM 674 N N . ASN A 1 86 ? 17.239 -10.845 -8.069 1.00 97.94 86 ASN A N 1
ATOM 675 C CA . ASN A 1 86 ? 18.176 -11.959 -7.885 1.00 97.94 86 ASN A CA 1
ATOM 676 C C . ASN A 1 86 ? 19.538 -11.517 -7.326 1.00 97.94 86 ASN A C 1
ATOM 678 O O . ASN A 1 86 ? 20.142 -12.240 -6.534 1.00 97.94 86 ASN A O 1
ATOM 682 N N . LYS A 1 87 ? 20.039 -10.341 -7.722 1.00 98.25 87 LYS A N 1
ATOM 683 C CA . LYS A 1 87 ? 21.336 -9.824 -7.251 1.00 98.25 87 LYS A CA 1
ATOM 684 C C . LYS A 1 87 ? 21.265 -9.182 -5.867 1.00 98.25 87 LYS A C 1
ATOM 686 O O . LYS A 1 87 ? 22.256 -9.200 -5.142 1.00 98.25 87 LYS A O 1
ATOM 691 N N . THR A 1 88 ? 20.128 -8.591 -5.515 1.00 98.25 88 THR A N 1
ATOM 692 C CA . THR A 1 88 ? 19.946 -7.877 -4.241 1.00 98.25 88 THR A CA 1
ATOM 693 C C . THR A 1 88 ? 19.390 -8.759 -3.132 1.00 98.25 88 THR A C 1
ATOM 695 O O . THR A 1 88 ? 19.657 -8.498 -1.961 1.00 98.25 88 THR A O 1
ATOM 698 N N . GLY A 1 89 ? 18.642 -9.805 -3.489 1.00 97.25 89 GLY A N 1
ATOM 699 C CA . GLY A 1 89 ? 17.931 -10.663 -2.548 1.00 97.25 89 GLY A CA 1
ATOM 700 C C . GLY A 1 89 ? 16.663 -10.027 -1.977 1.00 97.25 89 GLY A C 1
ATOM 701 O O . GLY A 1 89 ? 16.209 -10.461 -0.923 1.00 97.25 89 GLY A O 1
ATOM 702 N N . MET A 1 90 ? 16.113 -8.990 -2.619 1.00 96.88 90 MET A N 1
ATOM 703 C CA . MET A 1 90 ? 14.842 -8.384 -2.208 1.00 96.88 90 MET A CA 1
ATOM 704 C C . MET A 1 90 ? 13.711 -9.417 -2.176 1.00 96.88 90 MET A C 1
ATOM 706 O O . MET A 1 90 ? 13.685 -10.350 -2.973 1.00 96.88 90 MET A O 1
ATOM 710 N N . SER A 1 91 ? 12.763 -9.233 -1.257 1.00 96.81 91 SER A N 1
ATOM 711 C CA . SER A 1 91 ? 11.643 -10.157 -1.034 1.00 96.81 91 SER A CA 1
ATOM 712 C C . SER A 1 91 ? 10.277 -9.559 -1.372 1.00 96.81 91 SER A C 1
ATOM 714 O O . SER A 1 91 ? 9.250 -10.214 -1.195 1.00 96.81 91 SER A O 1
ATOM 716 N N . MET A 1 92 ? 10.248 -8.324 -1.872 1.00 96.25 92 MET A N 1
ATOM 717 C CA . MET A 1 92 ? 9.030 -7.637 -2.281 1.00 96.25 92 MET A CA 1
ATOM 718 C C . MET A 1 92 ? 9.290 -6.719 -3.483 1.00 96.25 92 MET A C 1
ATOM 720 O O . MET A 1 92 ? 10.361 -6.120 -3.582 1.00 96.25 92 MET A O 1
ATOM 724 N N . LEU A 1 93 ? 8.298 -6.596 -4.362 1.00 96.62 93 LEU A N 1
ATOM 725 C CA . LEU A 1 93 ? 8.232 -5.579 -5.407 1.00 96.62 93 LEU A CA 1
ATOM 726 C C . LEU A 1 93 ? 6.970 -4.726 -5.230 1.00 96.62 93 LEU A C 1
ATOM 728 O O . LEU A 1 93 ? 5.865 -5.262 -5.099 1.00 96.62 93 LEU A O 1
ATOM 732 N N . GLU A 1 94 ? 7.147 -3.407 -5.201 1.00 95.00 94 GLU A N 1
ATOM 733 C CA . GLU A 1 94 ? 6.049 -2.450 -5.216 1.00 95.00 94 GLU A CA 1
ATOM 734 C C . GLU A 1 94 ? 5.880 -1.970 -6.649 1.00 95.00 94 GLU A C 1
ATOM 736 O O . GLU A 1 94 ? 6.641 -1.126 -7.115 1.00 95.00 94 GLU A O 1
ATOM 741 N N . THR A 1 95 ? 4.939 -2.587 -7.361 1.00 93.12 95 THR A N 1
ATOM 742 C CA . THR A 1 95 ? 4.647 -2.229 -8.748 1.00 93.12 95 THR A CA 1
ATOM 743 C C . THR A 1 95 ? 3.584 -1.153 -8.760 1.00 93.12 95 THR A C 1
ATOM 745 O O . THR A 1 95 ? 2.415 -1.426 -8.471 1.00 93.12 95 THR A O 1
ATOM 748 N N . ASP A 1 96 ? 4.010 0.048 -9.098 1.00 91.12 96 ASP A N 1
ATOM 749 C CA . ASP A 1 96 ? 3.129 1.148 -9.425 1.00 91.12 96 ASP A CA 1
ATOM 750 C C . ASP A 1 96 ? 2.796 1.125 -10.918 1.00 91.12 96 ASP A C 1
ATOM 752 O O . ASP A 1 96 ? 3.575 0.615 -11.729 1.00 91.12 96 ASP A O 1
ATOM 756 N N . GLY A 1 97 ? 1.617 1.630 -11.267 1.00 90.19 97 GLY A N 1
ATOM 757 C CA . GLY A 1 97 ? 1.084 1.605 -12.626 1.00 90.19 97 GLY A CA 1
ATOM 758 C C . GLY A 1 97 ? 1.154 0.234 -13.312 1.00 90.19 97 GLY A C 1
ATOM 759 O O . GLY A 1 97 ? 1.736 0.152 -14.395 1.00 90.19 97 GLY A O 1
ATOM 760 N N . PRO A 1 98 ? 0.621 -0.859 -12.728 1.00 93.69 98 PRO A N 1
ATOM 761 C CA . PRO A 1 98 ? 0.430 -2.093 -13.485 1.00 93.69 98 PRO A CA 1
ATOM 762 C C . PRO A 1 98 ? -0.572 -1.870 -14.627 1.00 93.69 98 PRO A C 1
ATOM 764 O O . PRO A 1 98 ? -1.296 -0.876 -14.654 1.00 93.69 98 PRO A O 1
ATOM 767 N N . TYR A 1 99 ? -0.633 -2.807 -15.577 1.00 94.94 99 TYR A N 1
ATOM 768 C CA . TYR A 1 99 ? -1.470 -2.644 -16.768 1.00 94.94 99 TYR A CA 1
ATOM 769 C C . TYR A 1 99 ? -2.936 -2.297 -16.422 1.00 94.94 99 TYR A C 1
ATOM 771 O O . TYR A 1 99 ? -3.654 -3.101 -15.821 1.00 94.94 99 TYR A O 1
ATOM 779 N N . GLY A 1 100 ? -3.386 -1.107 -16.839 1.00 89.31 100 GLY A N 1
ATOM 780 C CA . GLY A 1 100 ? -4.689 -0.528 -16.477 1.00 89.31 100 GLY A CA 1
ATOM 781 C C . GLY A 1 100 ? -5.856 -0.925 -17.387 1.00 89.31 100 GLY A C 1
ATOM 782 O O . GLY A 1 100 ? -6.984 -0.471 -17.195 1.00 89.31 100 GLY A O 1
ATOM 783 N N . GLY A 1 101 ? -5.615 -1.768 -18.395 1.00 92.88 101 GLY A N 1
ATOM 784 C CA . GLY A 1 101 ? -6.646 -2.193 -19.347 1.00 92.88 101 GLY A CA 1
ATOM 785 C C . GLY A 1 101 ? -6.749 -1.340 -20.616 1.00 92.88 101 GLY A C 1
ATOM 786 O O . GLY A 1 101 ? -7.665 -1.569 -21.410 1.00 92.88 101 GLY A O 1
ATOM 787 N N . GLN A 1 102 ? -5.833 -0.389 -20.859 1.00 91.50 102 GLN A N 1
ATOM 788 C CA . GLN A 1 102 ? -5.853 0.414 -22.087 1.00 91.50 102 GLN A CA 1
ATOM 789 C C . GLN A 1 102 ? -5.585 -0.412 -23.357 1.00 91.50 102 GLN A C 1
ATOM 791 O O . GLN A 1 102 ? -4.783 -1.349 -23.383 1.00 91.50 102 GLN A O 1
ATOM 796 N N . THR A 1 103 ? -6.250 -0.052 -24.452 1.00 96.75 103 THR A N 1
ATOM 797 C CA . THR A 1 103 ? -5.992 -0.599 -25.794 1.00 96.75 103 THR A CA 1
ATOM 798 C C . THR A 1 103 ? -4.792 0.086 -26.447 1.00 96.75 103 THR A C 1
ATOM 800 O O . THR A 1 103 ? -4.651 1.297 -26.299 1.00 96.75 103 THR A O 1
ATOM 803 N N . CYS A 1 104 ? -4.018 -0.640 -27.257 1.00 97.38 104 CYS A N 1
ATOM 804 C CA . CYS A 1 104 ? -2.909 -0.106 -28.047 1.00 97.38 104 CYS A CA 1
ATOM 805 C C . CYS A 1 104 ? -3.120 -0.405 -29.538 1.00 97.38 104 CYS A C 1
ATOM 807 O O . CYS A 1 104 ? -3.292 -1.557 -29.924 1.00 97.38 104 CYS A O 1
ATOM 809 N N . SER A 1 105 ? -3.073 0.621 -30.388 1.00 97.31 105 SER A N 1
ATOM 810 C CA . SER A 1 105 ? -3.301 0.505 -31.840 1.00 97.31 105 SER A CA 1
ATOM 811 C C . SER A 1 105 ? -2.020 0.283 -32.649 1.00 97.31 105 SER A C 1
ATOM 813 O O . SER A 1 105 ? -2.059 0.317 -33.879 1.00 97.31 105 SER A O 1
ATOM 815 N N . ALA A 1 106 ? -0.880 0.087 -31.985 1.00 95.75 106 ALA A N 1
ATOM 816 C CA . ALA A 1 106 ? 0.382 -0.195 -32.653 1.00 95.75 106 ALA A CA 1
ATOM 817 C C . ALA A 1 106 ? 0.339 -1.538 -33.402 1.00 95.75 106 ALA A C 1
ATOM 819 O O . ALA A 1 106 ? -0.309 -2.494 -32.977 1.00 95.75 106 ALA A O 1
ATOM 820 N N . HIS A 1 107 ? 1.059 -1.602 -34.523 1.00 95.00 107 HIS A N 1
ATOM 821 C CA . HIS A 1 107 ? 1.196 -2.805 -35.359 1.00 95.00 107 HIS A CA 1
ATOM 822 C C . HIS A 1 107 ? 2.643 -3.318 -35.433 1.00 95.00 107 HIS A C 1
ATOM 824 O O . HIS A 1 107 ? 2.920 -4.319 -36.088 1.00 95.00 107 HIS A O 1
ATOM 830 N N . ASN A 1 108 ? 3.576 -2.602 -34.806 1.00 92.81 108 ASN A N 1
ATOM 831 C CA . ASN A 1 108 ? 5.012 -2.880 -34.773 1.00 92.81 108 ASN A CA 1
ATOM 832 C C . ASN A 1 108 ? 5.481 -3.437 -33.417 1.00 92.81 108 ASN A C 1
ATOM 834 O O . ASN A 1 108 ? 6.681 -3.614 -33.227 1.00 92.81 108 ASN A O 1
ATOM 838 N N . HIS A 1 109 ? 4.567 -3.689 -32.480 1.00 96.25 109 HIS A N 1
ATOM 839 C CA . HIS A 1 109 ? 4.892 -4.190 -31.147 1.00 96.25 109 HIS A CA 1
ATOM 840 C C . HIS A 1 109 ? 5.117 -5.707 -31.140 1.00 96.25 109 HIS A C 1
ATOM 842 O O . HIS A 1 109 ? 4.556 -6.446 -31.945 1.00 96.25 109 HIS A O 1
ATOM 848 N N . THR A 1 110 ? 5.960 -6.172 -30.218 1.00 96.75 110 THR A N 1
ATOM 849 C CA . THR A 1 110 ? 6.471 -7.551 -30.197 1.00 96.75 110 THR A CA 1
ATOM 850 C C . THR A 1 110 ? 5.402 -8.607 -29.910 1.00 96.75 110 THR A C 1
ATOM 852 O O . THR A 1 110 ? 5.424 -9.676 -30.519 1.00 96.75 110 THR A O 1
ATOM 855 N N . HIS A 1 111 ? 4.480 -8.335 -28.980 1.00 97.75 111 HIS A N 1
ATOM 856 C CA . HIS A 1 111 ? 3.595 -9.353 -28.397 1.00 97.75 111 HIS A CA 1
ATOM 857 C C . HIS A 1 111 ? 2.113 -9.169 -28.726 1.00 97.75 111 HIS A C 1
ATOM 859 O O . HIS A 1 111 ? 1.309 -10.011 -28.329 1.00 97.75 111 HIS A O 1
ATOM 865 N N . HIS A 1 112 ? 1.737 -8.122 -29.464 1.00 97.56 112 HIS A N 1
ATOM 866 C CA . HIS A 1 112 ? 0.392 -7.964 -30.022 1.00 97.56 112 HIS A CA 1
ATOM 867 C C . HIS A 1 112 ? 0.453 -7.505 -31.482 1.00 97.56 112 HIS A C 1
ATOM 869 O O . HIS A 1 112 ? 1.402 -6.848 -31.901 1.00 97.56 112 HIS A O 1
ATOM 875 N N . SER A 1 113 ? -0.554 -7.872 -32.272 1.00 94.12 113 SER A N 1
ATOM 876 C CA . SER A 1 113 ? -0.575 -7.620 -33.722 1.00 94.12 113 SER A CA 1
ATOM 877 C C . SER A 1 113 ? -1.352 -6.357 -34.105 1.00 94.12 113 SER A C 1
ATOM 879 O O . SER A 1 113 ? -1.181 -5.812 -35.201 1.00 94.12 113 SER A O 1
ATOM 881 N N . SER A 1 114 ? -2.282 -5.932 -33.252 1.00 93.06 114 SER A N 1
ATOM 882 C CA . SER A 1 114 ? -3.246 -4.879 -33.554 1.00 93.06 114 SER A CA 1
ATOM 883 C C . SER A 1 114 ? -3.943 -4.354 -32.296 1.00 93.06 114 SER A C 1
ATOM 885 O O . SER A 1 114 ? -3.701 -4.823 -31.185 1.00 93.06 114 SER A O 1
ATOM 887 N N . TYR A 1 115 ? -4.871 -3.421 -32.509 1.00 96.62 115 TYR A N 1
ATOM 888 C CA . TYR A 1 115 ? -5.847 -2.976 -31.517 1.00 96.62 115 TYR A CA 1
ATOM 889 C C . TYR A 1 115 ? -6.676 -4.125 -30.917 1.00 96.62 115 TYR A C 1
ATOM 891 O O . TYR A 1 115 ? -6.941 -4.140 -29.717 1.00 96.62 115 TYR A O 1
ATOM 899 N N . ASP A 1 116 ? -7.070 -5.103 -31.739 1.00 96.81 116 ASP A N 1
ATOM 900 C CA . ASP A 1 116 ? -8.062 -6.114 -31.355 1.00 96.81 116 ASP A CA 1
ATOM 901 C C . ASP A 1 116 ? -7.523 -7.138 -30.342 1.00 96.81 116 ASP A C 1
ATOM 903 O O . ASP A 1 116 ? -8.287 -7.693 -29.552 1.00 96.81 116 ASP A O 1
ATOM 907 N N . ASP A 1 117 ? -6.211 -7.392 -30.341 1.00 97.44 117 ASP A N 1
ATOM 908 C CA . ASP A 1 117 ? -5.558 -8.333 -29.426 1.00 97.44 117 ASP A CA 1
ATOM 909 C C . ASP A 1 117 ? -4.742 -7.655 -28.315 1.00 97.44 117 ASP A C 1
ATOM 911 O O . ASP A 1 117 ? -4.320 -8.335 -27.375 1.00 97.44 117 ASP A O 1
ATOM 915 N N . SER A 1 118 ? -4.561 -6.328 -28.361 1.00 97.94 118 SER A N 1
ATOM 916 C CA . SER A 1 118 ? -3.667 -5.609 -27.444 1.00 97.94 118 SER A CA 1
ATOM 917 C C . SER A 1 118 ? -4.045 -5.794 -25.975 1.00 97.94 118 SER A C 1
ATOM 919 O O . SER A 1 118 ? -3.177 -5.979 -25.128 1.00 97.94 118 SER A O 1
ATOM 921 N N . VAL A 1 119 ? -5.341 -5.757 -25.646 1.00 97.69 119 VAL A N 1
ATOM 922 C CA . VAL A 1 119 ? -5.800 -5.851 -24.248 1.00 97.69 119 VAL A CA 1
ATOM 923 C C . VAL A 1 119 ? -5.524 -7.231 -23.671 1.00 97.69 119 VAL A C 1
ATOM 925 O O . VAL A 1 119 ? -5.025 -7.366 -22.555 1.00 97.69 119 VAL A O 1
ATOM 928 N N . PHE A 1 120 ? -5.811 -8.269 -24.456 1.00 97.69 120 PHE A N 1
ATOM 929 C CA . PHE A 1 120 ? -5.554 -9.641 -24.049 1.00 97.69 120 PHE A CA 1
ATOM 930 C C . PHE A 1 120 ? -4.057 -9.884 -23.833 1.00 97.69 120 PHE A C 1
ATOM 932 O O . PHE A 1 120 ? -3.676 -10.462 -22.816 1.00 97.69 120 PHE A O 1
ATOM 939 N N . GLN A 1 121 ? -3.211 -9.427 -24.759 1.00 98.44 121 GLN A N 1
ATOM 940 C CA . GLN A 1 121 ? -1.769 -9.669 -24.691 1.00 98.44 121 GLN A CA 1
ATOM 941 C C . GLN A 1 121 ? -1.097 -8.902 -23.552 1.00 98.44 121 GLN A C 1
ATOM 943 O O . GLN A 1 121 ? -0.307 -9.494 -22.821 1.00 98.44 121 GLN A O 1
ATOM 948 N N . GLN A 1 122 ? -1.454 -7.631 -23.341 1.00 97.69 122 GLN A N 1
ATOM 949 C CA . GLN A 1 122 ? -0.925 -6.836 -22.225 1.00 97.69 122 GLN A CA 1
ATOM 950 C C . GLN A 1 122 ? -1.304 -7.454 -20.874 1.00 97.69 122 GLN A C 1
ATOM 952 O O . GLN A 1 122 ? -0.437 -7.681 -20.031 1.00 97.69 122 GLN A O 1
ATOM 957 N N . ASN A 1 123 ? -2.574 -7.840 -20.700 1.00 96.75 123 ASN A N 1
ATOM 958 C CA . ASN A 1 123 ? -3.022 -8.509 -19.479 1.00 96.75 123 ASN A CA 1
ATOM 959 C C . ASN A 1 123 ? -2.312 -9.857 -19.269 1.00 96.75 123 ASN A C 1
ATOM 961 O O . ASN A 1 123 ? -1.843 -10.148 -18.172 1.00 96.75 123 ASN A O 1
ATOM 965 N N . ARG A 1 124 ? -2.175 -10.678 -20.321 1.00 97.69 124 ARG A N 1
ATOM 966 C CA . ARG A 1 124 ? -1.453 -11.958 -20.237 1.00 97.69 124 ARG A CA 1
ATOM 967 C C . ARG A 1 124 ? -0.026 -11.762 -19.715 1.00 97.69 124 ARG A C 1
ATOM 969 O O . ARG A 1 124 ? 0.400 -12.522 -18.850 1.00 97.69 124 ARG A O 1
ATOM 976 N N . LEU A 1 125 ? 0.691 -10.755 -20.207 1.00 98.00 125 LEU A N 1
ATOM 977 C CA . LEU A 1 125 ? 2.071 -10.483 -19.799 1.00 98.00 125 LEU A CA 1
ATOM 978 C C . LEU A 1 125 ? 2.163 -9.930 -18.368 1.00 98.00 125 LEU A C 1
ATOM 980 O O . LEU A 1 125 ? 3.031 -10.356 -17.608 1.00 98.00 125 LEU A O 1
ATOM 984 N N . GLN A 1 126 ? 1.225 -9.076 -17.945 1.00 96.75 126 GLN A N 1
ATOM 985 C CA . GLN A 1 126 ? 1.111 -8.631 -16.546 1.00 96.75 126 GLN A CA 1
ATOM 986 C C . GLN A 1 126 ? 0.907 -9.814 -15.590 1.00 96.75 126 GLN A C 1
ATOM 988 O O . GLN A 1 126 ? 1.560 -9.911 -14.547 1.00 96.75 126 GLN A O 1
ATOM 993 N N . ILE A 1 127 ? 0.033 -10.748 -15.970 1.00 96.62 127 ILE A N 1
ATOM 994 C CA . ILE A 1 127 ? -0.212 -11.985 -15.225 1.00 96.62 127 ILE A CA 1
ATOM 995 C C . ILE A 1 127 ? 1.060 -12.839 -15.160 1.00 96.62 127 ILE A C 1
ATOM 997 O O . ILE A 1 127 ? 1.403 -13.360 -14.100 1.00 96.62 127 ILE A O 1
ATOM 1001 N N . GLU A 1 128 ? 1.782 -12.983 -16.271 1.00 97.38 128 GLU A N 1
ATOM 1002 C CA . GLU A 1 128 ? 3.030 -13.750 -16.313 1.00 97.38 128 GLU A CA 1
ATOM 1003 C C . GLU A 1 128 ? 4.114 -13.159 -15.406 1.00 97.38 128 GLU A C 1
ATOM 1005 O O . GLU A 1 128 ? 4.754 -13.922 -14.674 1.00 97.38 128 GLU A O 1
ATOM 1010 N N . LEU A 1 129 ? 4.276 -11.829 -15.381 1.00 97.62 129 LEU A N 1
ATOM 1011 C CA . LEU A 1 129 ? 5.181 -11.141 -14.455 1.00 97.62 129 LEU A CA 1
ATOM 1012 C C . LEU A 1 129 ? 4.850 -11.502 -13.000 1.00 97.62 129 LEU A C 1
ATOM 1014 O O . LEU A 1 129 ? 5.716 -11.963 -12.252 1.00 97.62 129 LEU A O 1
ATOM 1018 N N . TYR A 1 130 ? 3.590 -11.341 -12.596 1.00 97.44 130 TYR A N 1
ATOM 1019 C CA . TYR A 1 130 ? 3.164 -11.595 -11.218 1.00 97.44 130 TYR A CA 1
ATOM 1020 C C . TYR A 1 130 ? 3.216 -13.073 -10.831 1.00 97.44 130 TYR A C 1
ATOM 1022 O O . TYR A 1 130 ? 3.619 -13.402 -9.711 1.00 97.44 130 TYR A O 1
ATOM 1030 N N . HIS A 1 131 ? 2.901 -13.987 -11.748 1.00 97.31 131 HIS A N 1
ATOM 1031 C CA . HIS A 1 131 ? 3.082 -15.418 -11.521 1.00 97.31 131 HIS A CA 1
ATOM 1032 C C . HIS A 1 131 ? 4.548 -15.778 -11.267 1.00 97.31 131 HIS A C 1
ATOM 1034 O O . HIS A 1 131 ? 4.830 -16.554 -10.351 1.00 97.31 131 HIS A O 1
ATOM 1040 N N . GLN A 1 132 ? 5.484 -15.208 -12.028 1.00 97.25 132 GLN A N 1
ATOM 1041 C CA . GLN A 1 132 ? 6.914 -15.456 -11.834 1.00 97.25 132 GLN A CA 1
ATOM 1042 C C . GLN A 1 132 ? 7.424 -14.876 -10.509 1.00 97.25 132 GLN A C 1
ATOM 1044 O O . GLN A 1 132 ? 8.091 -15.585 -9.751 1.00 97.25 132 GLN A O 1
ATOM 1049 N N . LEU A 1 133 ? 7.037 -13.643 -10.162 1.00 97.56 133 LEU A N 1
ATOM 1050 C CA . LEU A 1 133 ? 7.331 -13.064 -8.844 1.00 97.56 133 LEU A CA 1
ATOM 1051 C C . LEU A 1 133 ? 6.809 -13.969 -7.721 1.00 97.56 133 LEU A C 1
ATOM 1053 O O . LEU A 1 133 ? 7.530 -14.275 -6.766 1.00 97.56 133 LEU A O 1
ATOM 1057 N N . LYS A 1 134 ? 5.589 -14.495 -7.868 1.00 95.75 134 LYS A N 1
ATOM 1058 C CA . LYS A 1 134 ? 4.998 -15.389 -6.874 1.00 95.75 134 LYS A CA 1
ATOM 1059 C C . LYS A 1 134 ? 5.734 -16.725 -6.756 1.00 95.75 134 LYS A C 1
ATOM 1061 O O . LYS A 1 134 ? 5.902 -17.214 -5.637 1.00 95.75 134 LYS A O 1
ATOM 1066 N N . GLN A 1 135 ? 6.198 -17.304 -7.865 1.00 96.31 135 GLN A N 1
ATOM 1067 C CA . GLN A 1 135 ? 7.026 -18.521 -7.869 1.00 96.31 135 GLN A CA 1
ATOM 1068 C C . GLN A 1 135 ? 8.350 -18.319 -7.123 1.00 96.31 135 GLN A C 1
ATOM 1070 O O . GLN A 1 135 ? 8.833 -19.239 -6.466 1.00 96.31 135 GLN A O 1
ATOM 1075 N N . MET A 1 136 ? 8.897 -17.105 -7.167 1.00 96.44 136 MET A N 1
ATOM 1076 C CA . MET A 1 136 ? 10.092 -16.702 -6.422 1.00 96.44 136 MET A CA 1
ATOM 1077 C C . MET A 1 136 ? 9.804 -16.307 -4.966 1.00 96.44 136 MET A C 1
ATOM 1079 O O . MET A 1 136 ? 10.715 -15.898 -4.251 1.00 96.44 136 MET A O 1
ATOM 1083 N N . ASN A 1 137 ? 8.554 -16.445 -4.510 1.00 96.00 137 ASN A N 1
ATOM 1084 C CA . ASN A 1 137 ? 8.094 -16.001 -3.196 1.00 96.00 137 ASN A CA 1
ATOM 1085 C C . ASN A 1 137 ? 8.331 -14.497 -2.945 1.00 96.00 137 ASN A C 1
ATOM 1087 O O . ASN A 1 137 ? 8.569 -14.081 -1.812 1.00 96.00 137 ASN A O 1
ATOM 1091 N N . ILE A 1 138 ? 8.245 -13.688 -4.003 1.00 97.38 138 ILE A N 1
ATOM 1092 C CA . ILE A 1 138 ? 8.262 -12.231 -3.912 1.00 97.38 138 ILE A CA 1
ATOM 1093 C C . ILE A 1 138 ? 6.853 -11.747 -3.578 1.00 97.38 138 ILE A C 1
ATOM 1095 O O . ILE A 1 138 ? 5.872 -12.155 -4.204 1.00 97.38 138 ILE A O 1
ATOM 1099 N N . PHE A 1 139 ? 6.751 -10.901 -2.557 1.00 95.69 139 PHE A N 1
ATOM 1100 C CA . PHE A 1 139 ? 5.515 -10.207 -2.219 1.00 95.69 139 PHE A CA 1
ATOM 1101 C C . PHE A 1 139 ? 5.257 -9.090 -3.239 1.00 95.69 139 PHE A C 1
ATOM 1103 O O . PHE A 1 139 ? 6.184 -8.375 -3.601 1.00 95.69 139 PHE A O 1
ATOM 1110 N N . VAL A 1 140 ? 4.020 -8.910 -3.690 1.00 95.38 140 VAL A N 1
ATOM 1111 C CA . VAL A 1 140 ? 3.648 -7.868 -4.660 1.00 95.38 140 VAL A CA 1
ATOM 1112 C C . VAL A 1 140 ? 2.706 -6.866 -3.999 1.00 95.38 140 VAL A C 1
ATOM 1114 O O . VAL A 1 140 ? 1.551 -7.195 -3.704 1.00 95.38 140 VAL A O 1
ATOM 1117 N N . ASN A 1 141 ? 3.203 -5.653 -3.749 1.00 92.81 141 ASN A N 1
ATOM 1118 C CA . ASN A 1 141 ? 2.381 -4.516 -3.335 1.00 92.81 141 ASN A CA 1
ATOM 1119 C C . ASN A 1 141 ? 2.001 -3.698 -4.573 1.00 92.81 141 ASN A C 1
ATOM 1121 O O . ASN A 1 141 ? 2.883 -3.353 -5.352 1.00 92.81 141 ASN A O 1
ATOM 1125 N N . GLN A 1 142 ? 0.712 -3.436 -4.784 1.00 90.88 142 GLN A N 1
ATOM 1126 C CA . GLN A 1 142 ? 0.232 -2.766 -5.996 1.00 90.88 142 GLN A CA 1
ATOM 1127 C C . GLN A 1 142 ? -1.139 -2.100 -5.767 1.00 90.88 142 GLN A C 1
ATOM 1129 O O . GLN A 1 142 ? -1.819 -2.454 -4.792 1.00 90.88 142 GLN A O 1
ATOM 1134 N N . PRO A 1 143 ? -1.535 -1.121 -6.599 1.00 87.50 143 PRO A N 1
ATOM 1135 C CA . PRO A 1 143 ? -2.766 -0.354 -6.394 1.00 87.50 143 PRO A CA 1
ATOM 1136 C C . PRO A 1 143 ? -4.052 -1.006 -6.947 1.00 87.50 143 PRO A C 1
ATOM 1138 O O . PRO A 1 143 ? -5.134 -0.633 -6.501 1.00 87.50 143 PRO A O 1
ATOM 1141 N N . ASP A 1 144 ? -3.964 -2.003 -7.833 1.00 85.19 144 ASP A N 1
ATOM 1142 C CA . ASP A 1 144 ? -5.069 -2.584 -8.622 1.00 85.19 144 ASP A CA 1
ATOM 1143 C C . ASP A 1 144 ? -5.568 -3.977 -8.154 1.00 85.19 144 ASP A C 1
ATOM 1145 O O . ASP A 1 144 ? -5.266 -4.469 -7.074 1.00 85.19 144 ASP A O 1
ATOM 1149 N N . GLY A 1 145 ? -6.424 -4.654 -8.923 1.00 85.56 145 GLY A N 1
ATOM 1150 C CA . GLY A 1 145 ? -7.140 -5.872 -8.505 1.00 85.56 145 GLY A CA 1
ATOM 1151 C C . GLY A 1 145 ? -6.504 -7.222 -8.880 1.00 85.56 145 GLY A C 1
ATOM 1152 O O . GLY A 1 145 ? -7.227 -8.113 -9.323 1.00 85.56 145 GLY A O 1
ATOM 1153 N N . TYR A 1 146 ? -5.192 -7.436 -8.722 1.00 91.25 146 TYR A N 1
ATOM 1154 C CA . TYR A 1 146 ? -4.490 -8.621 -9.270 1.00 91.25 146 TYR A CA 1
ATOM 1155 C C . TYR A 1 146 ? -4.409 -9.876 -8.365 1.00 91.25 146 TYR A C 1
ATOM 1157 O O . TYR A 1 146 ? -3.563 -10.750 -8.575 1.00 91.25 146 TYR A O 1
ATOM 1165 N N . PHE A 1 147 ? -5.289 -10.035 -7.370 1.00 90.31 147 PHE A N 1
ATOM 1166 C CA . PHE A 1 147 ? -5.190 -11.119 -6.368 1.00 90.31 147 PHE A CA 1
ATOM 1167 C C . PHE A 1 147 ? -5.172 -12.544 -6.941 1.00 90.31 147 PHE A C 1
ATOM 1169 O O . PHE A 1 147 ? -4.407 -13.389 -6.478 1.00 90.31 147 PHE A O 1
ATOM 1176 N N . PHE A 1 148 ? -5.986 -12.825 -7.963 1.00 89.69 148 PHE A N 1
ATOM 1177 C CA . PHE A 1 148 ? -6.013 -14.148 -8.604 1.00 89.69 148 PHE A CA 1
ATOM 1178 C C . PHE A 1 148 ? -4.819 -14.407 -9.529 1.00 89.69 148 PHE A C 1
ATOM 1180 O O . PHE A 1 148 ? -4.662 -15.526 -10.004 1.00 89.69 148 PHE A O 1
ATOM 1187 N N . GLN A 1 149 ? -3.991 -13.388 -9.763 1.00 93.00 149 GLN A N 1
ATOM 1188 C CA . GLN A 1 149 ? -2.876 -13.403 -10.708 1.00 93.00 149 GLN A CA 1
ATOM 1189 C C . GLN A 1 149 ? -1.518 -13.225 -10.012 1.00 93.00 149 GLN A C 1
ATOM 1191 O O . GLN A 1 149 ? -0.501 -13.059 -10.672 1.00 93.00 149 GLN A O 1
ATOM 1196 N N . GLY A 1 150 ? -1.481 -13.260 -8.675 1.00 91.44 150 GLY A N 1
ATOM 1197 C CA . GLY A 1 150 ? -0.245 -13.184 -7.886 1.00 91.44 150 GLY A CA 1
ATOM 1198 C C . GLY A 1 150 ? -0.065 -11.906 -7.063 1.00 91.44 150 GLY A C 1
ATOM 1199 O O . GLY A 1 150 ? 0.838 -11.877 -6.229 1.00 91.44 150 GLY A O 1
ATOM 1200 N N . GLY A 1 151 ? -0.932 -10.898 -7.215 1.00 93.12 151 GLY A N 1
ATOM 1201 C CA . GLY A 1 151 ? -0.934 -9.702 -6.364 1.00 93.12 151 GLY A CA 1
ATOM 1202 C C . GLY A 1 151 ? -1.241 -10.030 -4.896 1.00 93.12 151 GLY A C 1
ATOM 1203 O O . GLY A 1 151 ? -2.054 -10.913 -4.607 1.00 93.12 151 GLY A O 1
ATOM 1204 N N . ASN A 1 152 ? -0.598 -9.337 -3.946 1.00 92.81 152 ASN A N 1
ATOM 1205 C CA . ASN A 1 152 ? -0.795 -9.597 -2.512 1.00 92.81 152 ASN A CA 1
ATOM 1206 C C . ASN A 1 152 ? -1.650 -8.566 -1.792 1.00 92.81 152 ASN A C 1
ATOM 1208 O O . ASN A 1 152 ? -2.298 -8.925 -0.807 1.00 92.81 152 ASN A O 1
ATOM 1212 N N . LYS A 1 153 ? -1.635 -7.314 -2.245 1.00 91.00 153 LYS A N 1
ATOM 1213 C CA .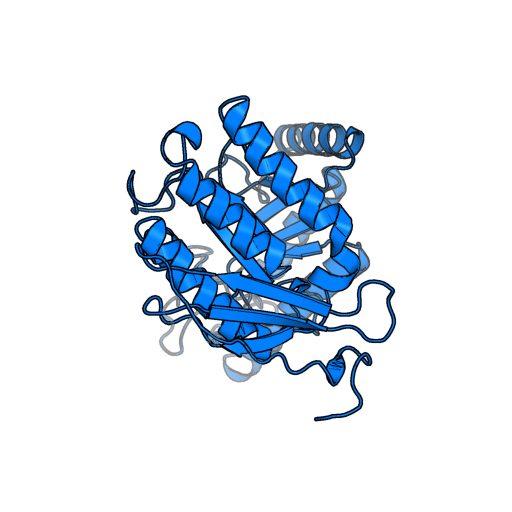 LYS A 1 153 ? -2.429 -6.237 -1.655 1.00 91.00 153 LYS A CA 1
ATOM 1214 C C . LYS A 1 153 ? -3.004 -5.313 -2.717 1.00 91.00 153 LYS A C 1
ATOM 1216 O O . LYS A 1 153 ? -2.487 -5.299 -3.828 1.00 91.00 153 LYS A O 1
ATOM 1221 N N . VAL A 1 154 ? -4.020 -4.552 -2.325 1.00 89.81 154 VAL A N 1
ATOM 1222 C CA . VAL A 1 154 ? -4.670 -3.463 -3.063 1.00 89.81 154 VAL A CA 1
ATOM 1223 C C . VAL A 1 154 ? -4.816 -2.252 -2.138 1.00 89.81 154 VAL A C 1
ATOM 1225 O O . VAL A 1 154 ? -4.867 -2.418 -0.913 1.00 89.81 154 VAL A O 1
ATOM 1228 N N . GLY A 1 155 ? -4.864 -1.044 -2.694 1.00 89.75 155 GLY A N 1
ATOM 1229 C CA . GLY A 1 155 ? -5.139 0.159 -1.908 1.00 89.75 155 GLY A CA 1
ATOM 1230 C C . GLY A 1 155 ? -6.599 0.196 -1.436 1.00 89.75 155 GLY A C 1
ATOM 1231 O O . GLY A 1 155 ? -7.476 -0.266 -2.160 1.00 89.75 155 GLY A O 1
ATOM 1232 N N . MET A 1 156 ? -6.871 0.728 -0.236 1.00 90.31 156 MET A N 1
ATOM 1233 C CA . MET A 1 156 ? -8.244 0.860 0.287 1.00 90.31 156 MET A CA 1
ATOM 1234 C C . MET A 1 156 ? -8.790 2.297 0.159 1.00 90.31 156 MET A C 1
ATOM 1236 O O . MET A 1 156 ? -8.349 3.206 0.849 1.00 90.31 156 MET A O 1
ATOM 1240 N N . GLY A 1 157 ? -9.761 2.548 -0.716 1.00 78.56 157 GLY A N 1
ATOM 1241 C CA . GLY A 1 157 ? -10.248 3.900 -1.015 1.00 78.56 157 GLY A CA 1
ATOM 1242 C C . GLY A 1 157 ? -9.155 4.781 -1.627 1.00 78.56 157 GLY A C 1
ATOM 1243 O O . GLY A 1 157 ? -9.153 5.994 -1.433 1.00 78.56 157 GLY A O 1
ATOM 1244 N N . TYR A 1 158 ? -8.199 4.150 -2.315 1.00 72.69 158 TYR A N 1
ATOM 1245 C CA . TYR A 1 158 ? -6.940 4.754 -2.727 1.00 72.69 158 TYR A CA 1
ATOM 1246 C C . TYR A 1 158 ? -7.141 5.910 -3.709 1.00 72.69 158 TYR A C 1
ATOM 1248 O O . TYR A 1 158 ? -7.633 5.749 -4.825 1.00 72.69 158 TYR A O 1
ATOM 1256 N N . ASN A 1 159 ? -6.713 7.086 -3.263 1.00 82.81 159 ASN A N 1
ATOM 1257 C CA . ASN A 1 159 ? -6.484 8.272 -4.065 1.00 82.81 159 ASN A CA 1
ATOM 1258 C C . ASN A 1 159 ? -5.244 8.959 -3.487 1.00 82.81 159 ASN A C 1
ATOM 1260 O O . ASN A 1 159 ? -5.229 9.315 -2.310 1.00 82.81 159 ASN A O 1
ATOM 1264 N N . GLU A 1 160 ? -4.205 9.147 -4.294 1.00 82.19 160 GLU A N 1
ATOM 1265 C CA . GLU A 1 160 ? -2.941 9.737 -3.845 1.00 82.19 160 GLU A CA 1
ATOM 1266 C C . GLU A 1 160 ? -3.101 11.137 -3.248 1.00 82.19 160 GLU A C 1
ATOM 1268 O O . GLU A 1 160 ? -2.447 11.476 -2.256 1.00 82.19 160 GLU A O 1
ATOM 1273 N N . ASP A 1 161 ? -4.031 11.926 -3.792 1.00 88.69 161 ASP A N 1
ATOM 1274 C CA . ASP A 1 161 ? -4.323 13.270 -3.306 1.00 88.69 161 ASP A CA 1
ATOM 1275 C C . ASP A 1 161 ? -4.987 13.269 -1.928 1.00 88.69 161 ASP A C 1
ATOM 1277 O O . ASP A 1 161 ? -4.929 14.274 -1.215 1.00 88.69 161 ASP A O 1
ATOM 1281 N N . GLN A 1 162 ? -5.569 12.146 -1.499 1.00 91.38 162 GLN A N 1
ATOM 1282 C CA . GLN A 1 162 ? -6.085 12.008 -0.140 1.00 91.38 162 GLN A CA 1
ATOM 1283 C C . GLN A 1 162 ? -4.977 12.226 0.895 1.00 91.38 162 GLN A C 1
ATOM 1285 O O . GLN A 1 162 ? -5.198 12.882 1.912 1.00 91.38 162 GLN A O 1
ATOM 1290 N N . TYR A 1 163 ? -3.764 11.748 0.617 1.00 90.44 163 TYR A N 1
ATOM 1291 C CA . TYR A 1 163 ? -2.627 11.887 1.527 1.00 90.44 163 TYR A CA 1
ATOM 1292 C C . TYR A 1 163 ? -2.056 13.314 1.559 1.00 90.44 163 TYR A C 1
ATOM 1294 O O . TYR A 1 163 ? -1.156 13.600 2.348 1.00 90.44 163 TYR A O 1
ATOM 1302 N N . ASN A 1 164 ? -2.594 14.224 0.738 1.00 92.88 164 ASN A N 1
ATOM 1303 C CA . ASN A 1 164 ? -2.316 15.659 0.796 1.00 92.88 164 ASN A CA 1
ATOM 1304 C C . ASN A 1 164 ? -3.296 16.409 1.716 1.00 92.88 164 ASN A C 1
ATOM 1306 O O . ASN A 1 164 ? -3.109 17.601 1.969 1.00 92.88 164 ASN A O 1
ATOM 1310 N N . LEU A 1 165 ? -4.352 15.750 2.205 1.00 95.31 165 LEU A N 1
ATOM 1311 C CA . LEU A 1 165 ? -5.327 16.366 3.099 1.00 95.31 165 LEU A CA 1
ATOM 1312 C C . LEU A 1 165 ? -4.719 16.632 4.488 1.00 95.31 165 LEU A C 1
ATOM 1314 O O . LEU A 1 165 ? -3.849 15.890 4.944 1.00 95.31 165 LEU A O 1
ATOM 1318 N N . PRO A 1 166 ? -5.215 17.645 5.227 1.00 95.75 166 PRO A N 1
ATOM 1319 C CA . PRO A 1 166 ? -4.874 17.821 6.633 1.00 95.75 166 PRO A CA 1
ATOM 1320 C C . PRO A 1 166 ? -5.074 16.528 7.436 1.00 95.75 166 PRO A C 1
ATOM 1322 O O . PRO A 1 166 ? -6.099 15.868 7.265 1.00 95.75 166 PRO A O 1
ATOM 1325 N N . ARG A 1 167 ? -4.160 16.205 8.364 1.00 95.81 167 ARG A N 1
ATOM 1326 C CA . ARG A 1 167 ? -4.113 14.921 9.105 1.00 95.81 167 ARG A CA 1
ATOM 1327 C C . ARG A 1 167 ? -5.479 14.391 9.549 1.00 95.81 167 ARG A C 1
ATOM 1329 O O . ARG A 1 167 ? -5.806 13.240 9.298 1.00 95.81 167 ARG A O 1
ATOM 1336 N N . TRP A 1 168 ? -6.306 15.221 10.188 1.00 94.88 168 TRP A N 1
ATOM 1337 C CA . TRP A 1 168 ? -7.629 14.790 10.663 1.00 94.88 168 TRP A CA 1
ATOM 1338 C C . TRP A 1 168 ? -8.620 14.471 9.541 1.00 94.88 168 TRP A C 1
ATOM 1340 O O . TRP A 1 168 ? -9.467 13.596 9.717 1.00 94.88 168 TRP A O 1
ATOM 1350 N N . GLN A 1 169 ? -8.527 15.154 8.400 1.00 95.06 169 GLN A N 1
ATOM 1351 C CA . GLN A 1 169 ? -9.335 14.853 7.220 1.00 95.06 169 GLN A CA 1
ATOM 1352 C C . GLN A 1 169 ? -8.870 13.547 6.574 1.00 95.06 169 GLN A C 1
ATOM 1354 O O . GLN A 1 169 ? -9.708 12.681 6.344 1.00 95.06 169 GLN A O 1
ATOM 1359 N N . ASP A 1 170 ? -7.562 13.362 6.379 1.00 94.94 170 ASP A N 1
ATOM 1360 C CA . ASP A 1 170 ? -7.012 12.105 5.854 1.00 94.94 170 ASP A CA 1
ATOM 1361 C C . ASP A 1 170 ? -7.369 10.913 6.754 1.00 94.94 170 ASP A C 1
ATOM 1363 O O . ASP A 1 170 ? -7.984 9.954 6.296 1.00 94.94 170 ASP A O 1
ATOM 1367 N N . LEU A 1 171 ? -7.100 10.996 8.062 1.00 95.00 171 LEU A N 1
ATOM 1368 C CA . LEU A 1 171 ? -7.439 9.931 9.016 1.00 95.00 171 LEU A CA 1
ATOM 1369 C C . LEU A 1 171 ? -8.925 9.562 8.964 1.00 95.00 171 LEU A C 1
ATOM 1371 O O . LEU A 1 171 ? -9.283 8.389 9.089 1.00 95.00 171 LEU A O 1
ATOM 1375 N N . SER A 1 172 ? -9.783 10.558 8.749 1.00 94.31 172 SER A N 1
ATOM 1376 C CA . SER A 1 172 ? -11.224 10.380 8.623 1.00 94.31 172 SER A CA 1
ATOM 1377 C C . SER A 1 172 ? -11.622 9.688 7.318 1.00 94.31 172 SER A C 1
ATOM 1379 O O . SER A 1 172 ? -12.383 8.718 7.342 1.00 94.31 172 SER A O 1
ATOM 1381 N N . VAL A 1 173 ? -11.122 10.165 6.177 1.00 94.38 173 VAL A N 1
ATOM 1382 C CA . VAL A 1 173 ? -11.406 9.566 4.862 1.00 94.38 173 VAL A CA 1
ATOM 1383 C C . VAL A 1 173 ? -10.835 8.151 4.797 1.00 94.38 173 VAL A C 1
ATOM 1385 O O . VAL A 1 173 ? -11.557 7.229 4.432 1.00 94.38 173 VAL A O 1
ATOM 1388 N N . SER A 1 174 ? -9.618 7.945 5.297 1.00 94.75 174 SER A N 1
ATOM 1389 C CA . SER A 1 174 ? -8.988 6.632 5.425 1.00 94.75 174 SER A CA 1
ATOM 1390 C C . SER A 1 174 ? -9.836 5.645 6.224 1.00 94.75 174 SER A C 1
ATOM 1392 O O . SER A 1 174 ? -9.975 4.490 5.831 1.00 94.75 174 SER A O 1
ATOM 1394 N N . ARG A 1 175 ? -10.445 6.075 7.340 1.00 94.25 175 ARG A N 1
ATOM 1395 C CA . ARG A 1 175 ? -11.324 5.197 8.131 1.00 94.25 175 ARG A CA 1
ATOM 1396 C C . ARG A 1 175 ? -12.578 4.799 7.351 1.00 94.25 175 ARG A C 1
ATOM 1398 O O . ARG A 1 175 ? -13.016 3.659 7.461 1.00 94.25 175 ARG A O 1
ATOM 1405 N N . GLN A 1 176 ? -13.148 5.722 6.572 1.00 95.44 176 GLN A N 1
ATOM 1406 C CA . GLN A 1 176 ? -14.280 5.426 5.690 1.00 95.44 176 GLN A CA 1
ATOM 1407 C C . GLN A 1 176 ? -13.886 4.451 4.579 1.00 95.44 176 GLN A C 1
ATOM 1409 O O . GLN A 1 176 ? -14.585 3.461 4.397 1.00 95.44 176 GLN A O 1
ATOM 1414 N N . GLY A 1 177 ? -12.753 4.687 3.909 1.00 94.81 177 GLY A N 1
ATOM 1415 C CA . GLY A 1 177 ? -12.229 3.808 2.862 1.00 94.81 177 GLY A CA 1
ATOM 1416 C C . GLY A 1 177 ? -11.988 2.391 3.373 1.00 94.81 177 GLY A C 1
ATOM 1417 O O . GLY A 1 177 ? -12.506 1.439 2.804 1.00 94.81 177 GLY A O 1
ATOM 1418 N N . MET A 1 178 ? -11.315 2.237 4.520 1.00 95.75 178 MET A N 1
ATOM 1419 C CA . MET A 1 178 ? -11.135 0.916 5.135 1.00 95.75 178 MET A CA 1
ATOM 1420 C C . MET A 1 178 ? -12.468 0.250 5.494 1.00 95.75 178 MET A C 1
ATOM 1422 O O . MET A 1 178 ? -12.631 -0.949 5.280 1.00 95.75 178 MET A O 1
ATOM 1426 N N . TYR A 1 179 ? -13.433 0.990 6.048 1.00 96.50 179 TYR A N 1
ATOM 1427 C CA . TYR A 1 179 ? -14.748 0.427 6.364 1.00 96.50 179 TYR A CA 1
ATOM 1428 C C . TYR A 1 179 ? -15.461 -0.077 5.104 1.00 96.50 179 TYR A C 1
ATOM 1430 O O . TYR A 1 179 ? -15.981 -1.189 5.108 1.00 96.50 179 TYR A O 1
ATOM 1438 N N . ASP A 1 180 ? -15.471 0.711 4.033 1.00 95.94 180 ASP A N 1
ATOM 1439 C CA . ASP A 1 180 ? -16.181 0.365 2.802 1.00 95.94 180 ASP A CA 1
ATOM 1440 C C . ASP A 1 180 ? -15.485 -0.774 2.043 1.00 95.94 180 ASP A C 1
ATOM 1442 O O . ASP A 1 180 ? -16.140 -1.713 1.593 1.00 95.94 180 ASP A O 1
ATOM 1446 N N . ASP A 1 181 ? -14.157 -0.770 1.980 1.00 94.62 181 ASP A N 1
ATOM 1447 C CA . ASP A 1 181 ? -13.413 -1.752 1.190 1.00 94.62 181 ASP A CA 1
ATOM 1448 C C . ASP A 1 181 ? -13.280 -3.102 1.885 1.00 94.62 181 ASP A C 1
ATOM 1450 O O . ASP A 1 181 ? -13.166 -4.138 1.226 1.00 94.62 181 ASP A O 1
ATOM 1454 N N . THR A 1 182 ? -13.390 -3.133 3.214 1.00 95.12 182 THR A N 1
ATOM 1455 C CA . THR A 1 182 ? -13.453 -4.402 3.952 1.00 95.12 182 THR A CA 1
ATOM 1456 C C . THR A 1 182 ? -14.764 -5.173 3.757 1.00 95.12 182 THR A C 1
ATOM 1458 O O . THR A 1 182 ? -14.878 -6.295 4.245 1.00 95.12 182 THR A O 1
ATOM 1461 N N . TYR A 1 183 ? -15.741 -4.645 3.004 1.00 95.25 183 TYR A N 1
ATOM 1462 C CA . TYR A 1 183 ? -16.837 -5.465 2.462 1.00 95.25 183 TYR A CA 1
ATOM 1463 C C . TYR A 1 183 ? -16.389 -6.381 1.315 1.00 95.25 183 TYR A C 1
ATOM 1465 O O . TYR A 1 183 ? -17.007 -7.423 1.091 1.00 95.25 183 TYR A O 1
ATOM 1473 N N . TYR A 1 184 ? -15.343 -5.997 0.581 1.00 91.75 184 TYR A N 1
ATOM 1474 C CA . TYR A 1 184 ? -14.876 -6.690 -0.626 1.00 91.75 184 TYR A CA 1
ATOM 1475 C C . TYR A 1 184 ? -13.539 -7.404 -0.421 1.00 91.75 184 TYR A C 1
ATOM 1477 O O . TYR A 1 184 ? -13.239 -8.378 -1.114 1.00 91.75 184 TYR A O 1
ATOM 1485 N N . HIS A 1 185 ? -12.745 -6.935 0.540 1.00 90.62 185 HIS A N 1
ATOM 1486 C CA . HIS A 1 185 ? -11.397 -7.411 0.805 1.00 90.62 185 HIS A CA 1
ATOM 1487 C C . HIS A 1 185 ? -11.226 -7.809 2.269 1.00 90.62 185 HIS A C 1
ATOM 1489 O O . HIS A 1 185 ? -11.769 -7.185 3.179 1.00 90.62 185 HIS A O 1
ATOM 1495 N N . LEU A 1 186 ? -10.404 -8.828 2.515 1.00 92.31 186 LEU A N 1
ATOM 1496 C CA . LEU A 1 186 ? -9.926 -9.102 3.865 1.00 92.31 186 LEU A CA 1
ATOM 1497 C C . LEU A 1 186 ? -9.075 -7.920 4.349 1.00 92.31 186 LEU A C 1
ATOM 1499 O O . LEU A 1 186 ? -8.349 -7.331 3.543 1.00 92.31 186 LEU A O 1
ATOM 1503 N N . PRO A 1 187 ? -9.038 -7.628 5.661 1.00 93.75 187 PRO A N 1
ATOM 1504 C CA . PRO A 1 187 ? -8.192 -6.557 6.185 1.00 93.75 187 PRO A CA 1
ATOM 1505 C C . PRO A 1 187 ? -6.730 -6.629 5.732 1.00 93.75 187 PRO A C 1
ATOM 1507 O O . PRO A 1 187 ? -6.110 -5.626 5.393 1.00 93.75 187 PRO A O 1
ATOM 1510 N N . THR A 1 188 ? -6.196 -7.849 5.652 1.00 93.12 188 THR A N 1
ATOM 1511 C CA . THR A 1 188 ? -4.802 -8.116 5.273 1.00 93.12 188 THR A CA 1
ATOM 1512 C C . THR A 1 188 ? -4.496 -7.899 3.792 1.00 93.12 188 THR A C 1
ATOM 1514 O O . THR A 1 188 ? -3.321 -7.808 3.432 1.00 93.12 188 THR A O 1
ATOM 1517 N N . GLN A 1 189 ? -5.522 -7.812 2.944 1.00 92.50 189 GLN A N 1
ATOM 1518 C CA . GLN A 1 189 ? -5.385 -7.494 1.523 1.00 92.50 189 GLN A CA 1
ATOM 1519 C C . GLN A 1 189 ? -5.277 -5.986 1.279 1.00 92.50 189 GLN A C 1
ATOM 1521 O O . GLN A 1 189 ? -4.864 -5.587 0.197 1.00 92.50 189 GLN A O 1
ATOM 1526 N N . GLY A 1 190 ? -5.625 -5.153 2.261 1.00 90.25 190 GLY A N 1
ATOM 1527 C CA . GLY A 1 190 ? -5.571 -3.703 2.139 1.00 90.25 190 GLY A CA 1
ATOM 1528 C C . GLY A 1 190 ? -4.228 -3.102 2.526 1.00 90.25 190 GLY A C 1
ATOM 1529 O O . GLY A 1 190 ? -3.602 -3.507 3.515 1.00 90.25 190 GLY A O 1
ATOM 1530 N N . TRP A 1 191 ? -3.829 -2.061 1.802 1.00 90.81 191 TRP A N 1
ATOM 1531 C CA . TRP A 1 191 ? -2.865 -1.074 2.274 1.00 90.81 191 TRP A CA 1
ATOM 1532 C C . TRP A 1 191 ? -3.434 0.344 2.207 1.00 90.81 191 TRP A C 1
ATOM 1534 O O . TRP A 1 191 ? -4.375 0.632 1.475 1.00 90.81 191 TRP A O 1
ATOM 1544 N N . MET A 1 192 ? -2.839 1.208 3.023 1.00 92.62 192 MET A N 1
ATOM 1545 C CA . MET A 1 192 ? -3.111 2.644 3.140 1.00 92.62 192 MET A CA 1
ATOM 1546 C C . MET A 1 192 ? -1.785 3.373 3.314 1.00 92.62 192 MET A C 1
ATOM 1548 O O . MET A 1 192 ? -0.769 2.718 3.539 1.00 92.62 192 MET A O 1
ATOM 1552 N N . GLN A 1 193 ? -1.759 4.701 3.285 1.00 91.88 193 GLN A N 1
ATOM 1553 C CA . GLN A 1 193 ? -0.544 5.465 3.569 1.00 91.88 193 GLN A CA 1
ATOM 1554 C C . GLN A 1 193 ? -0.695 6.355 4.805 1.00 91.88 193 GLN A C 1
ATOM 1556 O O . GLN A 1 193 ? -1.773 6.848 5.119 1.00 91.88 193 GLN A O 1
ATOM 1561 N N . VAL A 1 194 ? 0.420 6.567 5.506 1.00 94.81 194 VAL A N 1
ATOM 1562 C CA . VAL A 1 194 ? 0.585 7.631 6.501 1.00 94.81 194 VAL A CA 1
ATOM 1563 C C . VAL A 1 194 ? 1.773 8.489 6.069 1.00 94.81 194 VAL A C 1
ATOM 1565 O O . VAL A 1 194 ? 2.912 8.014 6.159 1.00 94.81 194 VAL A O 1
ATOM 1568 N N . PRO A 1 195 ? 1.553 9.721 5.581 1.00 94.44 195 PRO A N 1
ATOM 1569 C CA . PRO A 1 195 ? 2.630 10.599 5.136 1.00 94.44 195 PRO A CA 1
ATOM 1570 C C . PRO A 1 195 ? 3.384 11.162 6.348 1.00 94.44 195 PRO A C 1
ATOM 1572 O O . PRO A 1 195 ? 2.981 12.150 6.952 1.00 94.44 195 PRO A O 1
ATOM 1575 N N . LEU A 1 196 ? 4.490 10.532 6.752 1.00 95.88 196 LEU A N 1
ATOM 1576 C CA . LEU A 1 196 ? 5.300 11.068 7.851 1.00 95.88 196 LEU A CA 1
ATOM 1577 C C . LEU A 1 196 ? 6.031 12.339 7.423 1.00 95.88 196 LEU A C 1
ATOM 1579 O O . LEU A 1 196 ? 6.166 13.247 8.223 1.00 95.88 196 LEU A O 1
ATOM 1583 N N . ILE A 1 197 ? 6.443 12.431 6.166 1.00 93.56 197 ILE A N 1
ATOM 1584 C CA . ILE A 1 197 ? 6.923 13.670 5.541 1.00 93.56 197 ILE A CA 1
ATOM 1585 C C . ILE A 1 197 ? 5.957 14.092 4.438 1.00 93.56 197 ILE A C 1
ATOM 1587 O O . ILE A 1 197 ? 5.148 13.274 3.990 1.00 93.56 197 ILE A O 1
ATOM 1591 N N . GLN A 1 198 ? 6.076 15.337 3.977 1.00 91.12 198 GLN A N 1
ATOM 1592 C CA . GLN A 1 198 ? 5.270 15.874 2.889 1.00 91.12 198 GLN A CA 1
ATOM 1593 C C . GLN A 1 198 ? 5.187 14.905 1.697 1.00 91.12 198 GLN A C 1
ATOM 1595 O O . GLN A 1 198 ? 6.176 14.603 1.025 1.00 91.12 198 GLN A O 1
ATOM 1600 N N . TYR A 1 199 ? 3.961 14.455 1.437 1.00 87.25 199 TYR A N 1
ATOM 1601 C CA . TYR A 1 199 ? 3.544 13.787 0.211 1.00 87.25 199 TYR A CA 1
ATOM 1602 C C . TYR A 1 199 ? 3.049 14.861 -0.762 1.00 87.25 199 TYR A C 1
ATOM 1604 O O . TYR A 1 199 ? 2.367 15.793 -0.334 1.00 87.25 199 TYR A O 1
ATOM 1612 N N . HIS A 1 200 ? 3.472 14.789 -2.028 1.00 86.12 200 HIS A N 1
ATOM 1613 C CA . HIS A 1 200 ? 3.220 15.796 -3.069 1.00 86.12 200 HIS A CA 1
ATOM 1614 C C . HIS A 1 200 ? 3.169 17.250 -2.544 1.00 86.12 200 HIS A C 1
ATOM 1616 O O . HIS A 1 200 ? 4.201 17.836 -2.207 1.00 86.12 200 HIS A O 1
ATOM 1622 N N . GLY A 1 201 ? 1.972 17.841 -2.477 1.00 85.94 201 GLY A N 1
ATOM 1623 C CA . GLY A 1 201 ? 1.742 19.251 -2.162 1.00 85.94 201 GLY A CA 1
ATOM 1624 C C . GLY A 1 201 ? 1.024 19.536 -0.839 1.00 85.94 201 GLY A C 1
ATOM 1625 O O . GLY A 1 201 ? 0.648 20.685 -0.627 1.00 85.94 201 GLY A O 1
ATOM 1626 N N . GLY A 1 202 ? 0.805 18.546 0.037 1.00 87.25 202 GLY A N 1
ATOM 1627 C CA . GLY A 1 202 ? -0.029 18.718 1.243 1.00 87.25 202 GLY A CA 1
ATOM 1628 C C . GLY A 1 202 ? 0.541 19.646 2.332 1.00 87.25 202 GLY A C 1
ATOM 1629 O O . GLY A 1 202 ? -0.211 20.253 3.096 1.00 87.25 202 GLY A O 1
ATOM 1630 N N . GLY A 1 203 ? 1.868 19.795 2.395 1.00 92.38 203 GLY A N 1
ATOM 1631 C CA . GLY A 1 203 ? 2.569 20.656 3.360 1.00 92.38 203 GLY A CA 1
ATOM 1632 C C . GLY A 1 203 ? 2.440 20.231 4.834 1.00 92.38 203 GLY A C 1
ATOM 1633 O O . GLY A 1 203 ? 2.024 19.115 5.149 1.00 92.38 203 GLY A O 1
ATOM 1634 N N . GLU A 1 204 ? 2.770 21.153 5.752 1.00 94.62 204 GLU A N 1
ATOM 1635 C CA . GLU A 1 204 ? 2.841 20.910 7.213 1.00 94.62 204 GLU A CA 1
ATOM 1636 C C . GLU A 1 204 ? 1.519 20.392 7.814 1.00 94.62 204 GLU A C 1
ATOM 1638 O O . GLU A 1 204 ? 1.511 19.724 8.846 1.00 94.62 204 GLU A O 1
ATOM 1643 N N . ALA A 1 205 ? 0.370 20.694 7.203 1.00 95.94 205 ALA A N 1
ATOM 1644 C CA . ALA A 1 205 ? -0.928 20.244 7.706 1.00 95.94 205 ALA A CA 1
ATOM 1645 C C . ALA A 1 205 ? -1.187 18.746 7.466 1.00 95.94 205 ALA A C 1
ATOM 1647 O O . ALA A 1 205 ? -1.990 18.161 8.198 1.00 95.94 205 ALA A O 1
ATOM 1648 N N . ALA A 1 206 ? -0.538 18.154 6.460 1.00 95.56 206 ALA A N 1
ATOM 1649 C CA . ALA A 1 206 ? -0.723 16.766 6.040 1.00 95.56 206 ALA A CA 1
ATOM 1650 C C . ALA A 1 206 ? 0.350 15.827 6.614 1.00 95.56 206 ALA A C 1
ATOM 1652 O O . ALA A 1 206 ? 0.043 14.693 6.970 1.00 95.56 206 ALA A O 1
ATOM 1653 N N . GLU A 1 207 ? 1.593 16.295 6.755 1.00 95.44 207 GLU A N 1
ATOM 1654 C CA . GLU A 1 207 ? 2.692 15.460 7.256 1.00 95.44 207 GLU A CA 1
ATOM 1655 C C . GLU A 1 207 ? 2.649 15.242 8.777 1.00 95.44 207 GLU A C 1
ATOM 1657 O O . GLU A 1 207 ? 2.046 16.022 9.514 1.00 95.44 207 GLU A O 1
ATOM 1662 N N . PHE A 1 208 ? 3.292 14.184 9.275 1.00 96.44 208 PHE A N 1
ATOM 1663 C CA . PHE A 1 208 ? 3.353 13.900 10.715 1.00 96.44 208 PHE A CA 1
ATOM 1664 C C . PHE A 1 208 ? 4.701 14.250 11.362 1.00 96.44 208 PHE A C 1
ATOM 1666 O O . PHE A 1 208 ? 4.748 14.321 12.584 1.00 96.44 208 PHE A O 1
ATOM 1673 N N . ASP A 1 209 ? 5.787 14.469 10.618 1.00 94.81 209 ASP A N 1
ATOM 1674 C CA . ASP A 1 209 ? 7.106 14.785 11.178 1.00 94.81 209 ASP A CA 1
ATOM 1675 C C . ASP A 1 209 ? 7.201 16.273 11.580 1.00 94.81 209 ASP A C 1
ATOM 1677 O O . ASP A 1 209 ? 6.788 17.150 10.826 1.00 94.81 209 ASP A O 1
ATOM 1681 N N . PRO A 1 210 ? 7.758 16.594 12.762 1.00 96.44 210 PRO A N 1
ATOM 1682 C CA . PRO A 1 210 ? 8.101 15.671 13.841 1.00 96.44 210 PRO A CA 1
ATOM 1683 C C . PRO A 1 210 ? 6.847 15.184 14.591 1.00 96.44 210 PRO A C 1
ATOM 1685 O O . PRO A 1 210 ? 6.066 15.990 15.105 1.00 96.44 210 PRO A O 1
ATOM 1688 N N . MET A 1 211 ? 6.709 13.859 14.744 1.00 97.38 211 MET A N 1
ATOM 1689 C CA . MET A 1 211 ? 5.516 13.212 15.324 1.00 97.38 211 MET A CA 1
ATOM 1690 C C . MET A 1 211 ? 5.196 13.688 16.740 1.00 97.38 211 MET A C 1
ATOM 1692 O O . MET A 1 211 ? 4.039 13.681 17.153 1.00 97.38 211 MET A O 1
ATOM 1696 N N . SER A 1 212 ? 6.196 14.154 17.489 1.00 97.38 212 SER A N 1
ATOM 1697 C CA . SER A 1 212 ? 6.000 14.708 18.827 1.00 97.38 212 SER A CA 1
ATOM 1698 C C . SER A 1 212 ? 5.129 15.967 18.870 1.00 97.38 212 SER A C 1
ATOM 1700 O O . SER A 1 212 ? 4.520 16.230 19.907 1.00 97.38 212 SER A O 1
ATOM 1702 N N . ARG A 1 213 ? 5.018 16.726 17.770 1.00 97.25 213 ARG A N 1
ATOM 1703 C CA . ARG A 1 213 ? 4.109 17.885 17.671 1.00 97.25 213 ARG A CA 1
ATOM 1704 C C . ARG A 1 213 ? 2.652 17.487 17.451 1.00 97.25 213 ARG A C 1
ATOM 1706 O O . ARG A 1 213 ? 1.766 18.243 17.835 1.00 97.25 213 ARG A O 1
ATOM 1713 N N . TYR A 1 214 ? 2.422 16.309 16.876 1.00 97.06 214 TYR A N 1
ATOM 1714 C CA . TYR A 1 214 ? 1.107 15.802 16.473 1.00 97.06 214 TYR A CA 1
ATOM 1715 C C . TYR A 1 214 ? 0.854 14.423 17.086 1.00 97.06 214 TYR A C 1
ATOM 1717 O O . TYR A 1 214 ? 0.393 13.495 16.424 1.00 97.06 214 TYR A O 1
ATOM 1725 N N . LEU A 1 215 ? 1.236 14.256 18.358 1.00 97.62 215 LEU A N 1
ATOM 1726 C CA . LEU A 1 215 ? 1.249 12.953 19.023 1.00 97.62 215 LEU A CA 1
ATOM 1727 C C . LEU A 1 215 ? -0.130 12.286 19.020 1.00 97.62 215 LEU A C 1
ATOM 1729 O O . LEU A 1 215 ? -0.215 11.070 18.868 1.00 97.62 215 LEU A O 1
ATOM 1733 N N . LEU A 1 216 ? -1.192 13.079 19.189 1.00 96.50 216 LEU A N 1
ATOM 1734 C CA . LEU A 1 216 ? -2.561 12.581 19.185 1.00 96.50 216 LEU A CA 1
ATOM 1735 C C . LEU A 1 216 ? -2.926 12.028 17.806 1.00 96.50 216 LEU A C 1
ATOM 1737 O O . LEU A 1 216 ? -3.381 10.894 17.706 1.00 96.50 216 LEU A O 1
ATOM 1741 N N . GLU A 1 217 ? -2.693 12.800 16.749 1.00 97.12 217 GLU A N 1
ATOM 1742 C CA . GLU A 1 217 ? -2.913 12.388 15.367 1.00 97.12 217 GLU A CA 1
ATOM 1743 C C . GLU A 1 217 ? -2.087 11.144 15.037 1.00 97.12 217 GLU A C 1
ATOM 1745 O O . GLU 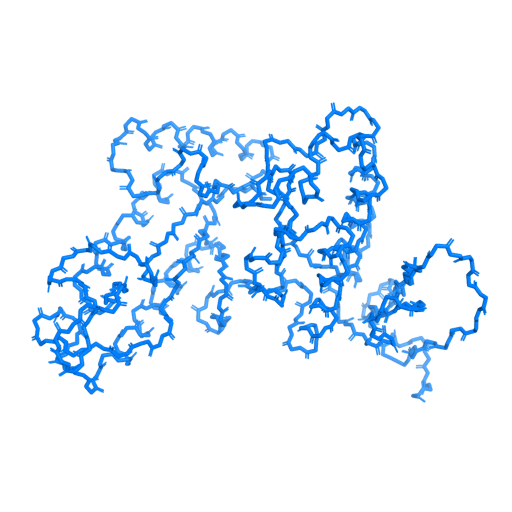A 1 217 ? -2.603 10.193 14.451 1.00 97.12 217 GLU A O 1
ATOM 1750 N N . TYR A 1 218 ? -0.806 11.134 15.417 1.00 98.12 218 TYR A N 1
ATOM 1751 C CA . TYR A 1 218 ? 0.102 10.019 15.160 1.00 98.12 218 TYR A CA 1
ATOM 1752 C C . TYR A 1 218 ? -0.372 8.740 15.856 1.00 98.12 218 TYR A C 1
ATOM 1754 O O . TYR A 1 218 ? -0.387 7.661 15.258 1.00 98.12 218 TYR A O 1
ATOM 1762 N N . GLU A 1 219 ? -0.821 8.863 17.106 1.00 97.94 219 GLU A N 1
ATOM 1763 C CA . GLU A 1 219 ? -1.434 7.757 17.828 1.00 97.94 219 GLU A CA 1
ATOM 1764 C C . GLU A 1 219 ? -2.717 7.278 17.140 1.00 97.94 219 GLU A C 1
ATOM 1766 O O . GLU A 1 219 ? -2.908 6.071 17.017 1.00 97.94 219 GLU A O 1
ATOM 1771 N N . TRP A 1 220 ? -3.565 8.187 16.650 1.00 96.94 220 TRP A N 1
ATOM 1772 C CA . TRP A 1 220 ? -4.775 7.841 15.898 1.00 96.94 220 TRP A CA 1
ATOM 1773 C C . TRP A 1 220 ? -4.472 7.094 14.600 1.00 96.94 220 TRP A C 1
ATOM 1775 O O . TRP A 1 220 ? -5.148 6.106 14.312 1.00 96.94 220 TRP A O 1
ATOM 1785 N N . ALA A 1 221 ? -3.442 7.510 13.857 1.00 97.12 221 ALA A N 1
ATOM 1786 C CA . ALA A 1 221 ? -2.983 6.811 12.660 1.00 97.12 221 ALA A CA 1
ATOM 1787 C C . ALA A 1 221 ? -2.624 5.356 12.995 1.00 97.12 221 ALA A C 1
ATOM 1789 O O . ALA A 1 221 ? -3.179 4.418 12.426 1.00 97.12 221 ALA A O 1
ATOM 1790 N N . LEU A 1 222 ? -1.749 5.147 13.981 1.00 98.00 222 LEU A N 1
ATOM 1791 C CA . LEU A 1 222 ? -1.372 3.806 14.436 1.00 98.00 222 LEU A CA 1
ATOM 1792 C C . LEU A 1 222 ? -2.584 3.004 14.920 1.00 98.00 222 LEU A C 1
ATOM 1794 O O . LEU A 1 222 ? -2.749 1.851 14.524 1.00 98.00 222 LEU A O 1
ATOM 1798 N N . ALA A 1 223 ? -3.436 3.622 15.739 1.00 97.50 223 ALA A N 1
ATOM 1799 C CA . ALA A 1 223 ? -4.623 3.005 16.303 1.00 97.50 223 ALA A CA 1
ATOM 1800 C C . ALA A 1 223 ? -5.543 2.461 15.219 1.00 97.50 223 ALA A C 1
ATOM 1802 O O . ALA A 1 223 ? -5.892 1.283 15.258 1.00 97.50 223 ALA A O 1
ATOM 1803 N N . GLN A 1 224 ? -5.934 3.291 14.251 1.00 96.19 224 GLN A N 1
ATOM 1804 C CA . GLN A 1 224 ? -6.935 2.901 13.265 1.00 96.19 224 GLN A CA 1
ATOM 1805 C C . GLN A 1 224 ? -6.422 1.811 12.327 1.00 96.19 224 GLN A C 1
ATOM 1807 O O . GLN A 1 224 ? -7.094 0.798 12.184 1.00 96.19 224 GLN A O 1
ATOM 1812 N N . TYR A 1 225 ? -5.216 1.947 11.766 1.00 96.94 225 TYR A N 1
ATOM 1813 C CA . TYR A 1 225 ? -4.709 0.966 10.802 1.00 96.94 225 TYR A CA 1
ATOM 1814 C C . TYR A 1 225 ? -4.418 -0.380 11.472 1.00 96.94 225 TYR A C 1
ATOM 1816 O O . TYR A 1 225 ? -4.869 -1.427 11.004 1.00 96.94 225 TYR A O 1
ATOM 1824 N N . LEU A 1 226 ? -3.743 -0.364 12.628 1.00 97.31 226 LEU A N 1
ATOM 1825 C CA . LEU A 1 226 ? -3.389 -1.596 13.332 1.00 97.31 226 LEU A CA 1
ATOM 1826 C C . LEU A 1 226 ? -4.594 -2.268 13.991 1.00 97.31 226 LEU A C 1
ATOM 1828 O O . LEU A 1 226 ? -4.565 -3.480 14.164 1.00 97.31 226 LEU A O 1
ATOM 1832 N N . SER A 1 227 ? -5.643 -1.532 14.364 1.00 97.06 227 SER A N 1
ATOM 1833 C CA . SER A 1 227 ? -6.869 -2.151 14.883 1.00 97.06 227 SER A CA 1
ATOM 1834 C C . SER A 1 227 ? -7.799 -2.663 13.792 1.00 97.06 227 SER A C 1
ATOM 1836 O O . SER A 1 227 ? -8.461 -3.657 14.051 1.00 97.06 227 SER A O 1
ATOM 1838 N N . TYR A 1 228 ? -7.800 -2.057 12.598 1.00 96.69 228 TYR A N 1
ATOM 1839 C CA . TYR A 1 228 ? -8.498 -2.592 11.424 1.00 96.69 228 TYR A CA 1
ATOM 1840 C C . TYR A 1 228 ? -7.810 -3.827 10.839 1.00 96.69 228 TYR A C 1
ATOM 1842 O O . TYR A 1 228 ? -8.445 -4.561 10.098 1.00 96.69 228 TYR A O 1
ATOM 1850 N N . GLY A 1 229 ? -6.524 -4.053 11.128 1.00 96.06 229 GLY A N 1
ATOM 1851 C CA . GLY A 1 229 ? -5.737 -5.125 10.510 1.00 96.06 229 GLY A CA 1
ATOM 1852 C C . GLY A 1 229 ? -5.232 -4.796 9.105 1.00 96.06 229 GLY A C 1
ATOM 1853 O O . GLY A 1 229 ? -4.777 -5.694 8.396 1.00 96.06 229 GLY A O 1
ATOM 1854 N N . VAL A 1 230 ? -5.285 -3.516 8.734 1.00 94.50 230 VAL A N 1
ATOM 1855 C CA . VAL A 1 230 ? -4.838 -2.981 7.446 1.00 94.50 230 VAL A CA 1
ATOM 1856 C C . VAL A 1 230 ? -3.382 -2.547 7.556 1.00 94.50 230 VAL A C 1
ATOM 1858 O O . VAL A 1 230 ? -2.968 -1.875 8.505 1.00 94.50 230 VAL A O 1
ATOM 1861 N N . ALA A 1 231 ? -2.572 -2.939 6.578 1.00 88.00 231 ALA A N 1
ATOM 1862 C CA . ALA A 1 231 ? -1.138 -2.703 6.609 1.00 88.00 231 ALA A CA 1
ATOM 1863 C C . ALA A 1 231 ? -0.787 -1.363 5.950 1.00 88.00 231 ALA A C 1
ATOM 1865 O O . ALA A 1 231 ? -0.523 -1.318 4.749 1.00 88.00 231 ALA A O 1
ATOM 1866 N N . ALA A 1 232 ? -0.755 -0.292 6.743 1.00 92.50 232 ALA A N 1
ATOM 1867 C CA . ALA A 1 232 ? -0.380 1.033 6.260 1.00 92.50 232 ALA A CA 1
ATOM 1868 C C . ALA A 1 232 ? 1.129 1.180 5.969 1.00 92.50 232 ALA A C 1
ATOM 1870 O O . ALA A 1 232 ? 1.983 0.692 6.716 1.00 92.50 232 ALA A O 1
ATOM 1871 N N . CYS A 1 233 ? 1.450 1.913 4.906 1.00 92.75 233 CYS A N 1
ATOM 1872 C CA . CYS A 1 233 ? 2.774 2.397 4.546 1.00 92.75 233 CYS A CA 1
ATOM 1873 C C . CYS A 1 233 ? 3.054 3.712 5.285 1.00 92.75 233 CYS A C 1
ATOM 1875 O O . CYS A 1 233 ? 2.568 4.778 4.911 1.00 92.75 233 CYS A O 1
ATOM 1877 N N . TYR A 1 234 ? 3.854 3.644 6.348 1.00 95.19 234 TYR A N 1
ATOM 1878 C CA . TYR A 1 234 ? 4.329 4.822 7.076 1.00 95.19 234 TYR A CA 1
ATOM 1879 C C . TYR A 1 234 ? 5.507 5.447 6.315 1.00 95.19 234 TYR A C 1
ATOM 1881 O O . TYR A 1 234 ? 6.648 4.998 6.447 1.00 95.19 234 TYR A O 1
ATOM 1889 N N . ARG A 1 235 ? 5.229 6.446 5.471 1.00 94.38 235 ARG A N 1
ATOM 1890 C CA . ARG A 1 235 ? 6.191 6.983 4.499 1.00 94.38 235 ARG A CA 1
ATOM 1891 C C . ARG A 1 235 ? 7.012 8.122 5.098 1.00 94.38 235 ARG A C 1
ATOM 1893 O O . ARG A 1 235 ? 6.525 9.239 5.237 1.00 94.38 235 ARG A O 1
ATOM 1900 N N . GLY A 1 236 ? 8.276 7.851 5.410 1.00 94.31 236 GLY A N 1
ATOM 1901 C CA . GLY A 1 236 ? 9.249 8.853 5.843 1.00 94.31 236 GLY A CA 1
ATOM 1902 C C . GLY A 1 236 ? 10.560 8.230 6.327 1.00 94.31 236 GLY A C 1
ATOM 1903 O O . GLY A 1 236 ? 10.708 7.008 6.311 1.00 94.31 236 GLY A O 1
ATOM 1904 N N . PRO A 1 237 ? 11.529 9.049 6.771 1.00 92.56 237 PRO A N 1
ATOM 1905 C CA . PRO A 1 237 ? 12.873 8.576 7.106 1.00 92.56 237 PRO A CA 1
ATOM 1906 C C . PRO A 1 237 ? 12.960 7.848 8.458 1.00 92.56 237 PRO A C 1
ATOM 1908 O O . PRO A 1 237 ? 13.979 7.226 8.756 1.00 92.56 237 PRO A O 1
ATOM 1911 N N . ARG A 1 238 ? 11.930 7.945 9.309 1.00 94.31 238 ARG A N 1
ATOM 1912 C CA . ARG A 1 238 ? 11.898 7.367 10.662 1.00 94.31 238 ARG A CA 1
ATOM 1913 C C . ARG A 1 238 ? 10.464 7.127 11.125 1.00 94.31 238 ARG A C 1
ATOM 1915 O O . ARG A 1 238 ? 9.572 7.856 10.721 1.00 94.31 238 ARG A O 1
ATOM 1922 N N . LEU A 1 239 ? 10.264 6.164 12.027 1.00 95.56 239 LEU A N 1
ATOM 1923 C CA . LEU A 1 239 ? 8.952 5.848 12.622 1.00 95.56 239 LEU A CA 1
ATOM 1924 C C . LEU A 1 239 ? 8.682 6.587 13.945 1.00 95.56 239 LEU A C 1
ATOM 1926 O O . LEU A 1 239 ? 7.569 6.562 14.457 1.00 95.56 239 LEU A O 1
ATOM 1930 N N . TYR A 1 240 ? 9.692 7.214 14.540 1.00 97.31 240 TYR A N 1
ATOM 1931 C CA . TYR A 1 240 ? 9.574 7.994 15.772 1.00 97.31 240 TYR A CA 1
ATOM 1932 C C . TYR A 1 240 ? 10.728 8.997 15.855 1.00 97.31 240 TYR A C 1
ATOM 1934 O O . TYR A 1 240 ? 11.828 8.739 15.367 1.00 97.31 240 TYR A O 1
ATOM 1942 N N . ASP A 1 241 ? 10.477 10.147 16.471 1.00 97.00 241 ASP A N 1
ATOM 1943 C CA . ASP A 1 241 ? 11.423 11.256 16.627 1.00 97.00 241 ASP A CA 1
ATOM 1944 C C . ASP A 1 241 ? 11.935 11.413 18.068 1.00 97.00 241 ASP A C 1
ATOM 1946 O O . ASP A 1 241 ? 12.987 12.016 18.281 1.00 97.00 241 ASP A O 1
ATOM 1950 N N . ASN A 1 242 ? 11.241 10.848 19.063 1.00 97.62 242 ASN A N 1
ATOM 1951 C CA . ASN A 1 242 ? 11.676 10.846 20.457 1.00 97.62 242 ASN A CA 1
ATOM 1952 C C . ASN A 1 242 ? 11.165 9.607 21.226 1.00 97.62 242 ASN A C 1
ATOM 1954 O O . ASN A 1 242 ? 10.482 8.739 20.684 1.00 97.62 242 ASN A O 1
ATOM 1958 N N . VAL A 1 243 ? 11.502 9.513 22.517 1.00 98.31 243 VAL A N 1
ATOM 1959 C CA . VAL A 1 243 ? 11.106 8.378 23.376 1.00 98.31 243 VAL A CA 1
ATOM 1960 C C . VAL A 1 243 ? 9.584 8.275 23.541 1.00 98.31 243 VAL A C 1
ATOM 1962 O O . VAL A 1 243 ? 9.054 7.173 23.660 1.00 98.31 243 VAL A O 1
ATOM 1965 N N . GLN A 1 244 ? 8.870 9.403 23.522 1.00 98.19 244 GLN A N 1
ATOM 1966 C CA . GLN A 1 244 ? 7.415 9.427 23.652 1.00 98.19 244 GLN A CA 1
ATOM 1967 C C . GLN A 1 244 ? 6.738 8.844 22.407 1.00 98.19 244 GLN A C 1
ATOM 1969 O O . GLN A 1 244 ? 5.894 7.958 22.537 1.00 98.19 244 GLN A O 1
ATOM 1974 N N . THR A 1 245 ? 7.137 9.271 21.207 1.00 98.25 245 THR A N 1
ATOM 1975 C CA . THR A 1 245 ? 6.588 8.738 19.950 1.00 98.25 245 THR A CA 1
ATOM 1976 C C . THR A 1 245 ? 7.011 7.294 19.709 1.00 98.25 245 THR A C 1
ATOM 1978 O O . THR A 1 245 ? 6.201 6.496 19.237 1.00 98.25 245 THR A O 1
ATOM 1981 N N . MET A 1 246 ? 8.213 6.903 20.148 1.00 98.56 246 MET A N 1
ATOM 1982 C CA . MET A 1 246 ? 8.633 5.498 20.182 1.00 98.56 246 MET A CA 1
ATOM 1983 C C . MET A 1 246 ? 7.726 4.657 21.092 1.00 98.56 246 MET A C 1
ATOM 1985 O O . MET A 1 246 ? 7.338 3.551 20.722 1.00 98.56 246 MET A O 1
ATOM 1989 N N . GLY A 1 247 ? 7.351 5.183 22.263 1.00 98.69 247 GLY A N 1
ATOM 1990 C CA . GLY A 1 247 ? 6.422 4.524 23.183 1.00 98.69 247 GLY A CA 1
ATOM 1991 C C . GLY A 1 247 ? 5.026 4.327 22.585 1.00 98.69 247 GLY A C 1
ATOM 1992 O O . GLY A 1 247 ? 4.445 3.253 22.734 1.00 98.69 247 GLY A O 1
ATOM 1993 N N . VAL A 1 248 ? 4.508 5.326 21.863 1.00 98.38 248 VAL A N 1
ATOM 1994 C CA . VAL A 1 248 ? 3.216 5.234 21.158 1.00 98.38 248 VAL A CA 1
ATOM 1995 C C . VAL A 1 248 ? 3.259 4.193 20.037 1.00 98.38 248 VAL A C 1
ATOM 1997 O O . VAL A 1 248 ? 2.374 3.337 19.969 1.00 98.38 248 VAL A O 1
ATOM 2000 N N . ALA A 1 249 ? 4.302 4.205 19.202 1.00 98.06 249 ALA A N 1
ATOM 2001 C CA . ALA A 1 249 ? 4.494 3.188 18.168 1.00 98.06 249 ALA A CA 1
ATOM 2002 C C . ALA A 1 249 ? 4.586 1.780 18.780 1.00 98.06 249 ALA A C 1
ATOM 2004 O O . ALA A 1 249 ? 3.888 0.862 18.347 1.00 98.06 249 ALA A O 1
ATOM 2005 N N . GLY A 1 250 ? 5.380 1.624 19.845 1.00 98.44 250 GLY A N 1
ATOM 2006 C CA . GLY A 1 250 ? 5.518 0.371 20.587 1.00 98.44 250 GLY A CA 1
ATOM 2007 C C . GLY A 1 250 ? 4.186 -0.146 21.132 1.00 98.44 250 GLY A C 1
ATOM 2008 O O . GLY A 1 250 ? 3.845 -1.301 20.895 1.00 98.44 250 GLY A O 1
ATOM 2009 N N . LYS A 1 251 ? 3.383 0.718 21.769 1.00 98.56 251 LYS A N 1
ATOM 2010 C CA . LYS A 1 251 ? 2.055 0.376 22.309 1.00 98.56 251 LYS A CA 1
ATOM 2011 C C . LYS A 1 251 ? 1.157 -0.286 21.262 1.00 98.56 251 LYS A C 1
ATOM 2013 O O . LYS A 1 251 ? 0.562 -1.330 21.536 1.00 98.56 251 LYS A O 1
ATOM 2018 N N . TRP A 1 252 ? 1.037 0.312 20.078 1.00 98.44 252 TRP A N 1
ATOM 2019 C CA . TRP A 1 252 ? 0.141 -0.203 19.040 1.00 98.44 252 TRP A CA 1
ATOM 2020 C C . TRP A 1 252 ? 0.717 -1.410 18.298 1.00 98.44 252 TRP A C 1
ATOM 2022 O O . TRP A 1 252 ? -0.032 -2.326 17.953 1.00 98.44 252 TRP A O 1
ATOM 2032 N N . VAL A 1 253 ? 2.040 -1.486 18.133 1.00 97.75 253 VAL A N 1
ATOM 2033 C CA . VAL A 1 253 ? 2.706 -2.698 17.629 1.00 97.75 253 VAL A CA 1
ATOM 2034 C C . VAL A 1 253 ? 2.512 -3.873 18.591 1.00 97.75 253 VAL A C 1
ATOM 2036 O O . VAL A 1 253 ? 2.234 -4.987 18.144 1.00 97.75 253 VAL A O 1
ATOM 2039 N N . ASP A 1 254 ? 2.611 -3.648 19.900 1.00 98.62 254 ASP A N 1
ATOM 2040 C CA . ASP A 1 254 ? 2.377 -4.676 20.918 1.00 98.62 254 ASP A CA 1
ATOM 2041 C C . ASP A 1 254 ? 0.911 -5.120 20.941 1.00 98.62 254 ASP A C 1
ATOM 2043 O O . ASP A 1 254 ? 0.634 -6.322 21.010 1.00 98.62 254 ASP A O 1
ATOM 2047 N N . PHE A 1 255 ? -0.032 -4.178 20.808 1.00 98.31 255 PHE A N 1
ATOM 2048 C CA . PHE A 1 255 ? -1.451 -4.484 20.610 1.00 98.31 255 PHE A CA 1
ATOM 2049 C C . PHE A 1 255 ? -1.655 -5.390 19.390 1.00 98.31 255 PHE A C 1
ATOM 2051 O O . PHE A 1 255 ? -2.237 -6.470 19.524 1.00 98.31 255 PHE A O 1
ATOM 2058 N N . TYR A 1 256 ? -1.121 -5.001 18.227 1.00 97.75 256 TYR A N 1
ATOM 2059 C CA . TYR A 1 256 ? -1.240 -5.785 17.001 1.00 97.75 256 TYR A CA 1
ATOM 2060 C C . TYR A 1 256 ? -0.635 -7.175 17.181 1.00 97.75 256 TYR A C 1
ATOM 2062 O O . TYR A 1 256 ? -1.301 -8.172 16.943 1.00 97.75 256 TYR A O 1
ATOM 2070 N N . LYS A 1 257 ? 0.598 -7.293 17.685 1.00 97.25 257 LYS A N 1
ATOM 2071 C CA . LYS A 1 257 ? 1.247 -8.599 17.898 1.00 97.25 257 LYS A CA 1
ATOM 2072 C C . LYS A 1 257 ? 0.452 -9.503 18.837 1.00 97.25 257 LYS A C 1
ATOM 2074 O O . LYS A 1 257 ? 0.343 -10.700 18.568 1.00 97.25 257 LYS A O 1
ATOM 2079 N N . LYS A 1 258 ? -0.112 -8.944 19.910 1.00 97.88 258 LYS A N 1
ATOM 2080 C CA . LYS A 1 258 ? -0.922 -9.687 20.882 1.00 97.88 258 LYS A CA 1
ATOM 2081 C C . LYS A 1 258 ? -2.242 -10.175 20.284 1.00 97.88 258 LYS A C 1
ATOM 2083 O O . LYS A 1 258 ? -2.656 -11.294 20.582 1.00 97.88 258 LYS A O 1
ATOM 2088 N N . TYR A 1 259 ? -2.893 -9.359 19.455 1.00 97.94 259 TYR A N 1
ATOM 2089 C CA . TYR A 1 259 ? -4.242 -9.627 18.949 1.00 97.94 259 TYR A CA 1
ATOM 2090 C C . TYR A 1 259 ? -4.315 -9.940 17.450 1.00 97.94 259 TYR A C 1
ATOM 2092 O O . TYR A 1 259 ? -5.415 -10.143 16.947 1.00 97.94 259 TYR A O 1
ATOM 2100 N N . ARG A 1 260 ? -3.187 -10.079 16.738 1.00 96.81 260 ARG A N 1
ATOM 2101 C CA . ARG A 1 260 ? -3.159 -10.303 15.279 1.00 96.81 260 ARG A CA 1
ATOM 2102 C C . ARG A 1 260 ? -4.035 -11.464 14.833 1.00 96.81 260 ARG A C 1
ATOM 2104 O O . ARG A 1 260 ? -4.666 -11.356 13.802 1.00 96.81 260 ARG A O 1
ATOM 2111 N N . GLY A 1 261 ? -4.147 -12.523 15.640 1.00 97.38 261 GLY A N 1
ATOM 2112 C CA . GLY A 1 261 ? -5.027 -13.651 15.325 1.00 97.38 261 GLY A CA 1
ATOM 2113 C C . GLY A 1 261 ? -6.491 -13.250 15.101 1.00 97.38 261 GLY A C 1
ATOM 2114 O O . GLY A 1 261 ? -7.122 -13.805 14.213 1.00 97.38 261 GLY A O 1
ATOM 2115 N N . ILE A 1 262 ? -7.019 -12.279 15.861 1.00 98.00 262 ILE A N 1
ATOM 2116 C CA . ILE A 1 262 ? -8.381 -11.753 15.668 1.00 98.00 262 ILE A CA 1
ATOM 2117 C C . ILE A 1 262 ? -8.402 -10.520 14.756 1.00 98.00 262 ILE A C 1
ATOM 2119 O O . ILE A 1 262 ? -9.278 -10.419 13.912 1.00 98.00 262 ILE A O 1
ATOM 2123 N N . VAL A 1 263 ? -7.417 -9.625 14.860 1.00 97.50 263 VAL A N 1
ATOM 2124 C CA . VAL A 1 263 ? -7.330 -8.391 14.052 1.00 97.50 263 VAL A CA 1
ATOM 2125 C C . VAL A 1 263 ? -7.187 -8.677 12.552 1.00 97.50 263 VAL A C 1
ATOM 2127 O O . VAL A 1 263 ? -7.645 -7.899 11.729 1.00 97.50 263 VAL A O 1
ATOM 2130 N N . THR A 1 264 ? -6.577 -9.798 12.162 1.00 96.56 264 THR A N 1
ATOM 2131 C CA . THR A 1 264 ? -6.490 -10.197 10.747 1.00 96.56 264 THR A CA 1
ATOM 2132 C C . THR A 1 264 ? -7.640 -11.106 10.305 1.00 96.56 264 THR A C 1
ATOM 2134 O O . THR A 1 264 ? -7.538 -11.723 9.247 1.00 96.56 264 THR A O 1
ATOM 2137 N N . SER A 1 265 ? -8.683 -11.265 11.127 1.00 96.81 265 SER A N 1
ATOM 2138 C CA . SER A 1 265 ? -9.887 -12.039 10.794 1.00 96.81 265 SER A CA 1
ATOM 2139 C C . SER A 1 265 ? -10.987 -11.147 10.214 1.00 96.81 265 SER A C 1
ATOM 2141 O O . SER A 1 265 ? -10.881 -9.918 10.248 1.00 96.81 265 SER A O 1
ATOM 2143 N N . ASP A 1 266 ? -12.049 -11.785 9.726 1.00 95.88 266 ASP A N 1
ATOM 2144 C CA . ASP A 1 266 ? -13.218 -11.144 9.126 1.00 95.88 266 ASP A CA 1
ATOM 2145 C C . ASP A 1 266 ? -13.826 -10.058 10.020 1.00 95.88 266 ASP A C 1
ATOM 2147 O O . ASP A 1 266 ? -13.803 -10.141 11.253 1.00 95.88 266 ASP A O 1
ATOM 2151 N N . ILE A 1 267 ? -14.403 -9.046 9.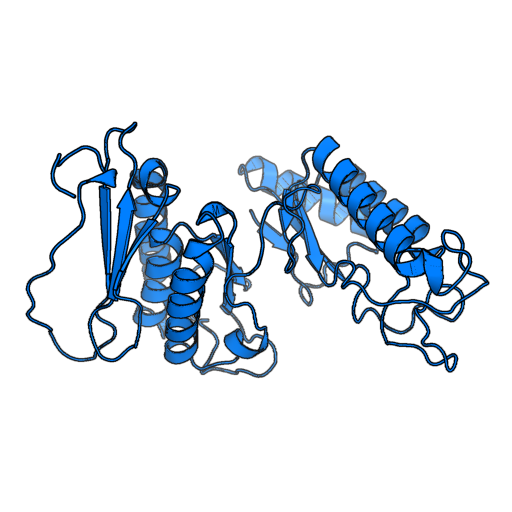376 1.00 97.69 267 ILE A N 1
ATOM 2152 C CA . ILE A 1 267 ? -15.064 -7.917 10.025 1.00 97.69 267 ILE A CA 1
ATOM 2153 C C . ILE A 1 267 ? -16.575 -8.033 9.836 1.00 97.69 267 ILE A C 1
ATOM 2155 O O . ILE A 1 267 ? -17.071 -8.297 8.745 1.00 97.69 267 ILE A O 1
ATOM 2159 N N . VAL A 1 268 ? -17.312 -7.772 10.913 1.00 97.31 268 VAL A N 1
ATOM 2160 C CA . VAL A 1 268 ? -18.711 -7.365 10.863 1.00 97.31 268 VAL A CA 1
ATOM 2161 C C . VAL A 1 268 ? -18.771 -5.852 11.017 1.00 97.31 268 VAL A C 1
ATOM 2163 O O . VAL A 1 268 ? -18.367 -5.282 12.036 1.00 97.31 268 VAL A O 1
ATOM 2166 N N . HIS A 1 269 ? -19.299 -5.202 9.993 1.00 97.69 269 HIS A N 1
ATOM 2167 C CA . HIS A 1 269 ? -19.506 -3.764 9.922 1.00 97.69 269 HIS A CA 1
ATOM 2168 C C . HIS A 1 269 ? -20.665 -3.340 10.832 1.00 97.69 269 HIS A C 1
ATOM 2170 O O . HIS A 1 269 ? -21.823 -3.643 10.557 1.00 97.69 269 HIS A O 1
ATOM 2176 N N . VAL A 1 270 ? -20.368 -2.647 11.940 1.00 97.75 270 VAL A N 1
ATOM 2177 C CA . VAL A 1 270 ? -21.386 -2.271 12.945 1.00 97.75 270 VAL A CA 1
ATOM 2178 C C . VAL A 1 270 ? -21.941 -0.876 12.673 1.00 97.75 270 VAL A C 1
ATOM 2180 O O . VAL A 1 270 ? -23.152 -0.694 12.581 1.00 97.75 270 VAL A O 1
ATOM 2183 N N . ARG A 1 271 ? -21.062 0.120 12.527 1.00 97.12 271 ARG A N 1
ATOM 2184 C CA . ARG A 1 271 ? -21.449 1.493 12.195 1.00 97.12 271 ARG A CA 1
ATOM 2185 C C . ARG A 1 271 ? -20.376 2.164 11.349 1.00 97.12 271 ARG A C 1
ATOM 2187 O O . ARG A 1 271 ? -19.245 2.3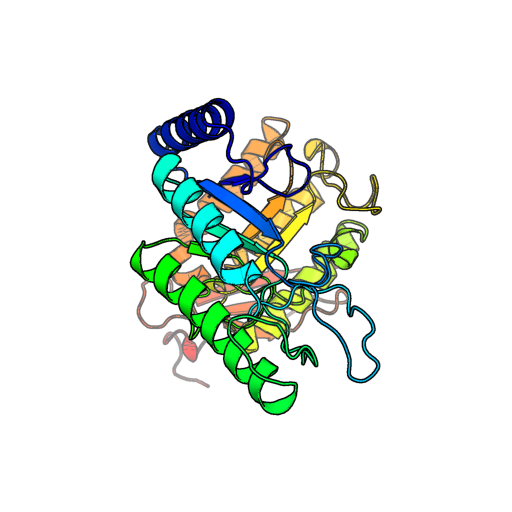03 11.807 1.00 97.12 271 ARG A O 1
ATOM 2194 N N . ARG A 1 272 ? -20.759 2.584 10.141 1.00 96.88 272 ARG A N 1
ATOM 2195 C CA . ARG A 1 272 ? -19.880 3.280 9.197 1.00 96.88 272 ARG A CA 1
ATOM 2196 C C . ARG A 1 272 ? -19.406 4.611 9.786 1.00 96.88 272 ARG A C 1
ATOM 2198 O O . ARG A 1 272 ? -20.241 5.323 10.350 1.00 96.88 272 ARG A O 1
ATOM 2205 N N . PRO A 1 273 ? -18.126 4.978 9.619 1.00 95.50 273 PRO A N 1
ATOM 2206 C CA . PRO A 1 273 ? -17.643 6.297 9.992 1.00 95.50 273 PRO A CA 1
ATOM 2207 C C . PRO A 1 273 ? -18.347 7.401 9.193 1.00 95.50 273 PRO A C 1
ATOM 2209 O O . PRO A 1 273 ? -18.403 7.359 7.966 1.00 95.50 273 PRO A O 1
ATOM 2212 N N . ASP A 1 274 ? -18.874 8.401 9.895 1.00 93.56 274 ASP A N 1
ATOM 2213 C CA . ASP A 1 274 ? -19.437 9.631 9.314 1.00 93.56 274 ASP A CA 1
ATOM 2214 C C . ASP A 1 274 ? -18.861 10.910 9.947 1.00 93.56 274 ASP A C 1
ATOM 2216 O O . ASP A 1 274 ? -19.252 12.016 9.576 1.00 93.56 274 ASP A O 1
ATOM 2220 N N . MET A 1 275 ? -17.921 10.746 10.889 1.00 90.69 275 MET A N 1
ATOM 2221 C CA . MET A 1 275 ? -17.249 11.799 11.664 1.00 90.69 275 MET A CA 1
ATOM 2222 C C . MET A 1 275 ? -18.178 12.704 12.480 1.00 90.69 275 MET A C 1
ATOM 2224 O O . MET A 1 275 ? -17.749 13.751 12.963 1.00 90.69 275 MET A O 1
ATOM 2228 N N . GLN A 1 276 ? -19.439 12.312 12.651 1.00 92.06 276 GLN A N 1
ATOM 2229 C CA . GLN A 1 276 ? -20.441 13.065 13.404 1.00 92.06 276 GLN A CA 1
ATOM 2230 C C . GLN A 1 276 ? -20.848 12.354 14.697 1.00 92.06 276 GLN A C 1
ATOM 2232 O O . GLN A 1 276 ? -21.323 13.004 15.625 1.00 92.06 276 GLN A O 1
ATOM 2237 N N . ASP A 1 277 ? -20.631 11.042 14.776 1.00 93.69 277 ASP A N 1
ATOM 2238 C CA . ASP A 1 277 ? -20.873 10.220 15.961 1.00 93.69 277 ASP A CA 1
ATOM 2239 C C . ASP A 1 277 ? -19.804 9.118 16.066 1.00 93.69 277 ASP A C 1
ATOM 2241 O O . ASP A 1 277 ? -18.864 9.071 15.268 1.00 93.69 277 ASP A O 1
ATOM 2245 N N . PHE A 1 278 ? -19.943 8.212 17.035 1.00 95.62 278 PHE A N 1
ATOM 2246 C CA . PHE A 1 278 ? -19.098 7.029 17.122 1.00 95.62 278 PHE A CA 1
ATOM 2247 C C . PHE A 1 278 ? -19.193 6.171 15.855 1.00 95.62 278 PHE A C 1
ATOM 2249 O O . PHE A 1 278 ? -20.244 6.075 15.215 1.00 95.62 278 PHE A O 1
ATOM 2256 N N . ASP A 1 279 ? -18.112 5.466 15.556 1.00 96.94 279 ASP A N 1
ATOM 2257 C CA . ASP A 1 279 ? -18.072 4.442 14.519 1.00 96.94 279 ASP A CA 1
ATOM 2258 C C . ASP A 1 279 ? -17.498 3.135 15.070 1.00 96.94 279 ASP A C 1
ATOM 2260 O O . ASP A 1 279 ? -16.865 3.116 16.133 1.00 96.94 279 ASP A O 1
ATOM 2264 N N . CYS A 1 280 ? -17.844 2.013 14.431 1.00 98.00 280 CYS A N 1
ATOM 2265 C CA . CYS A 1 280 ? -17.525 0.704 14.982 1.00 98.00 280 CYS A CA 1
ATOM 2266 C C . CYS A 1 280 ? -17.413 -0.403 13.932 1.00 98.00 280 CYS A C 1
ATOM 2268 O O . CYS A 1 280 ? -18.280 -0.577 13.068 1.00 98.00 280 CYS A O 1
ATOM 2270 N N . ILE A 1 281 ? -16.378 -1.219 14.111 1.00 98.25 281 ILE A N 1
ATOM 2271 C CA . ILE A 1 281 ? -16.213 -2.530 13.487 1.00 98.25 281 ILE A CA 1
ATOM 2272 C C . ILE A 1 281 ? -16.088 -3.609 14.564 1.00 98.25 281 ILE A C 1
ATOM 2274 O O . ILE A 1 281 ? -15.673 -3.341 15.697 1.00 98.25 281 ILE A O 1
ATOM 2278 N N . LEU A 1 282 ? -16.425 -4.844 14.208 1.00 98.44 282 LEU A N 1
ATOM 2279 C CA . LEU A 1 282 ? -16.243 -6.016 15.054 1.00 98.44 282 LEU A CA 1
ATOM 2280 C C . LEU A 1 282 ? -15.492 -7.090 14.270 1.00 98.44 282 LEU A C 1
ATOM 2282 O O . LEU A 1 282 ? -16.073 -7.712 13.389 1.00 98.44 282 LEU A O 1
ATOM 2286 N N . HIS A 1 283 ? -14.238 -7.360 14.624 1.00 98.50 283 HIS A N 1
ATOM 2287 C CA . HIS A 1 283 ? -13.573 -8.564 14.132 1.00 98.50 283 HIS A CA 1
ATOM 2288 C C . HIS A 1 283 ? -14.221 -9.801 14.747 1.00 98.50 283 HIS A C 1
ATOM 2290 O O . HIS A 1 283 ? -14.522 -9.806 15.948 1.00 98.50 283 HIS A O 1
ATOM 2296 N N . VAL A 1 284 ? -14.393 -10.854 13.952 1.00 97.88 284 VAL A N 1
ATOM 2297 C CA . VAL A 1 284 ? -15.037 -12.106 14.357 1.00 97.88 284 VAL A CA 1
ATOM 2298 C C . VAL A 1 284 ? -14.240 -13.314 13.876 1.00 97.88 284 VAL A C 1
ATOM 2300 O O . VAL A 1 284 ? -13.778 -13.365 12.742 1.00 97.88 284 VAL A O 1
ATOM 2303 N N . ASN A 1 285 ? -14.069 -14.309 14.748 1.00 97.56 285 ASN A N 1
ATOM 2304 C CA . ASN A 1 285 ? -13.493 -15.599 14.372 1.00 97.56 285 ASN A CA 1
ATOM 2305 C C . ASN A 1 285 ? -13.892 -16.687 15.386 1.00 97.56 285 ASN A C 1
ATOM 2307 O O . ASN A 1 285 ? -13.357 -16.711 16.498 1.00 97.56 285 ASN A O 1
ATOM 2311 N N . PRO A 1 286 ? -14.793 -17.623 15.039 1.00 97.19 286 PRO A N 1
ATOM 2312 C CA . PRO A 1 286 ? -15.278 -18.623 15.990 1.00 97.19 286 PRO A CA 1
ATOM 2313 C C . PRO A 1 286 ? -14.254 -19.729 16.300 1.00 97.19 286 PRO A C 1
ATOM 2315 O O . PRO A 1 286 ? -14.455 -20.508 17.235 1.00 97.19 286 PRO A O 1
ATOM 2318 N N . PHE A 1 287 ? -13.152 -19.806 15.547 1.00 97.38 287 PHE A N 1
ATOM 2319 C CA . PHE A 1 287 ? -12.189 -20.909 15.596 1.00 97.38 287 PHE A CA 1
ATOM 2320 C C . PHE A 1 287 ? -10.964 -20.638 16.477 1.00 97.38 287 PHE A C 1
ATOM 2322 O O . PHE A 1 287 ? -10.127 -21.522 16.649 1.00 97.38 287 PHE A O 1
ATOM 2329 N N . ILE A 1 288 ? -10.847 -19.441 17.056 1.00 96.94 288 ILE A N 1
ATOM 2330 C CA . ILE A 1 288 ? -9.701 -19.043 17.885 1.00 96.94 288 ILE A CA 1
ATOM 2331 C C . ILE A 1 288 ? -10.118 -18.727 19.327 1.00 96.94 288 ILE A C 1
ATOM 2333 O O . ILE A 1 288 ? -11.295 -18.763 19.684 1.00 96.94 288 ILE A O 1
ATOM 2337 N N . THR A 1 289 ? -9.142 -18.445 20.193 1.00 95.12 289 THR A N 1
ATOM 2338 C CA . THR A 1 289 ? -9.395 -18.118 21.607 1.00 95.12 289 THR A CA 1
ATOM 2339 C C . THR A 1 289 ? -10.068 -16.755 21.769 1.00 95.12 289 THR A C 1
ATOM 2341 O O . THR A 1 289 ? -11.099 -16.644 22.427 1.00 95.12 289 THR A O 1
ATOM 2344 N N . ASN A 1 290 ? -9.502 -15.713 21.153 1.00 96.44 290 ASN A N 1
ATOM 2345 C CA . ASN A 1 290 ? -10.080 -14.369 21.153 1.00 96.44 290 ASN A CA 1
ATOM 2346 C C . ASN A 1 290 ? -11.059 -14.262 19.984 1.00 96.44 290 ASN A C 1
ATOM 2348 O O . ASN A 1 290 ? -10.656 -13.903 18.886 1.00 96.44 290 ASN A O 1
ATOM 2352 N N . ARG A 1 291 ? -12.323 -14.629 20.202 1.00 97.31 291 ARG A N 1
ATOM 2353 C CA . ARG A 1 291 ? -13.298 -14.813 19.110 1.00 97.31 291 ARG A CA 1
ATOM 2354 C C . ARG A 1 291 ? -13.943 -13.540 18.576 1.00 97.31 291 ARG A C 1
ATOM 2356 O O . ARG A 1 291 ? -14.611 -13.586 17.546 1.00 97.31 291 ARG A O 1
ATOM 2363 N N . GLY A 1 292 ? -13.786 -12.432 19.289 1.00 97.56 292 GLY A N 1
ATOM 2364 C CA . GLY A 1 292 ? -14.339 -11.145 18.904 1.00 97.56 292 GLY A CA 1
ATOM 2365 C C . GLY A 1 292 ? -13.499 -9.993 19.438 1.00 97.56 292 GLY A C 1
ATOM 2366 O O . GLY A 1 292 ? -12.986 -10.066 20.556 1.00 97.56 292 GLY A O 1
ATOM 2367 N N . LEU A 1 293 ? -13.374 -8.936 18.643 1.00 98.12 293 LEU A N 1
ATOM 2368 C CA . LEU A 1 293 ? -12.737 -7.679 19.029 1.00 98.12 293 LEU A CA 1
ATOM 2369 C C . LEU A 1 293 ? -13.524 -6.521 18.415 1.00 98.12 293 LEU A C 1
ATOM 2371 O O . LEU A 1 293 ? -13.477 -6.311 17.206 1.00 98.12 293 LEU A O 1
ATOM 2375 N N . ALA A 1 294 ? -14.257 -5.786 19.251 1.00 98.06 294 ALA A N 1
ATOM 2376 C CA . ALA A 1 294 ? -14.913 -4.555 18.832 1.00 98.06 294 ALA A CA 1
ATOM 2377 C C . ALA A 1 294 ? -13.916 -3.397 18.897 1.00 98.06 294 ALA A C 1
ATOM 2379 O O . ALA A 1 294 ? -13.255 -3.203 19.921 1.00 98.06 294 ALA A O 1
ATOM 2380 N N . VAL A 1 295 ? -13.848 -2.617 17.826 1.00 97.88 295 VAL A N 1
ATOM 2381 C CA . VAL A 1 295 ? -13.091 -1.368 17.768 1.00 97.88 295 VAL A CA 1
ATOM 2382 C C . VAL A 1 295 ? -14.104 -0.242 17.648 1.00 97.88 295 VAL A C 1
ATOM 2384 O O . VAL A 1 295 ? -14.955 -0.271 16.761 1.00 97.88 295 VAL A O 1
ATOM 2387 N N . VAL A 1 296 ? -14.052 0.707 18.581 1.00 97.50 296 VAL A N 1
ATOM 2388 C CA . VAL A 1 296 ? -15.006 1.817 18.673 1.00 97.50 296 VAL A CA 1
ATOM 2389 C C . VAL A 1 296 ? -14.224 3.117 18.682 1.00 97.50 296 VAL A C 1
ATOM 2391 O O . VAL A 1 296 ? -13.379 3.324 19.556 1.00 97.50 296 VAL A O 1
ATOM 2394 N N . PHE A 1 297 ? -14.522 3.992 17.731 1.00 96.06 297 PHE A N 1
ATOM 2395 C CA . PHE A 1 297 ? -13.901 5.304 17.627 1.00 96.06 297 PHE A CA 1
ATOM 2396 C C . PHE A 1 297 ? -14.912 6.376 18.011 1.00 96.06 297 PHE A C 1
ATOM 2398 O O . PHE A 1 297 ? -16.075 6.306 17.626 1.00 96.06 297 PHE A O 1
ATOM 2405 N N . ASN A 1 298 ? -14.460 7.378 18.763 1.00 95.38 298 ASN A N 1
ATOM 2406 C CA . ASN A 1 298 ? -15.182 8.632 18.939 1.00 95.38 298 ASN A CA 1
ATOM 2407 C C . ASN A 1 298 ? -14.404 9.723 18.187 1.00 95.38 298 ASN A C 1
ATOM 2409 O O . ASN A 1 298 ? -13.420 10.223 18.735 1.00 95.38 298 ASN A O 1
ATOM 2413 N N . PRO A 1 299 ? -14.790 10.064 16.944 1.00 92.50 299 PRO A N 1
ATOM 2414 C CA . PRO A 1 299 ? -14.121 11.104 16.164 1.00 92.50 299 PRO A CA 1
ATOM 2415 C C . PRO A 1 299 ? -14.515 12.528 16.596 1.00 92.50 299 PRO A C 1
ATOM 2417 O O . PRO A 1 299 ? -13.994 13.497 16.049 1.00 92.50 299 PRO A O 1
ATOM 2420 N N . THR A 1 300 ? -15.440 12.679 17.550 1.00 92.38 300 THR A N 1
ATOM 2421 C CA . THR A 1 300 ? -15.934 13.987 17.994 1.00 92.38 300 THR A CA 1
ATOM 2422 C C . THR A 1 300 ? -15.047 14.595 19.083 1.00 92.38 300 THR A C 1
ATOM 2424 O O . THR A 1 300 ? -14.284 13.912 19.766 1.00 92.38 300 THR A O 1
ATOM 2427 N N . SER A 1 301 ? -15.177 15.905 19.292 1.00 91.31 301 SER A N 1
ATOM 2428 C CA . SER A 1 301 ? -14.481 16.625 20.366 1.00 91.31 301 SER A CA 1
ATOM 2429 C C . SER A 1 301 ? -15.173 16.519 21.731 1.00 91.31 301 SER A C 1
ATOM 2431 O O . SER A 1 301 ? -14.701 17.107 22.707 1.00 91.31 301 SER A O 1
ATOM 2433 N N . THR A 1 302 ? -16.291 15.795 21.826 1.00 94.19 302 THR A N 1
ATOM 2434 C CA . THR A 1 302 ? -17.090 15.675 23.047 1.00 94.19 302 THR A CA 1
ATOM 2435 C C . THR A 1 302 ? -17.202 14.224 23.496 1.00 94.19 302 THR A C 1
ATOM 2437 O O . THR A 1 302 ? -17.031 13.274 22.735 1.00 94.19 302 THR A O 1
ATOM 2440 N N . SER A 1 303 ? -17.451 14.024 24.790 1.00 95.19 303 SER A N 1
ATOM 2441 C CA . SER A 1 303 ? -17.747 12.687 25.300 1.00 95.19 303 SER A CA 1
ATOM 2442 C C . SER A 1 303 ? -19.141 12.259 24.852 1.00 95.19 303 SER A C 1
ATOM 2444 O O . SER A 1 303 ? -20.107 12.997 25.041 1.00 95.19 303 SER A O 1
ATOM 2446 N N . LEU A 1 304 ? -19.238 11.049 24.309 1.00 95.12 304 LEU A N 1
ATOM 2447 C CA . LEU A 1 304 ? -20.496 10.440 23.895 1.00 95.12 304 LEU A CA 1
ATOM 2448 C C . LEU A 1 304 ? -20.964 9.431 24.950 1.00 95.12 304 LEU A C 1
ATOM 2450 O O . LEU A 1 304 ? -20.152 8.741 25.567 1.00 95.12 304 LEU A O 1
ATOM 2454 N N . ASN A 1 305 ? -22.278 9.330 25.143 1.00 95.19 305 ASN A N 1
ATOM 2455 C CA . ASN A 1 305 ? -22.902 8.296 25.965 1.00 95.19 305 ASN A CA 1
ATOM 2456 C C . ASN A 1 305 ? -23.981 7.598 25.135 1.00 95.19 305 ASN A C 1
ATOM 2458 O O . ASN A 1 305 ? -24.954 8.228 24.726 1.00 95.19 305 ASN A O 1
ATOM 2462 N N . PHE A 1 306 ? -23.788 6.311 24.869 1.00 91.12 306 PHE A N 1
ATOM 2463 C CA . PHE A 1 306 ? -24.651 5.515 24.008 1.00 91.12 306 PHE A CA 1
ATOM 2464 C C . PHE A 1 306 ? -24.640 4.049 24.442 1.00 91.12 306 PHE A C 1
ATOM 2466 O O . PHE A 1 306 ? -23.746 3.588 25.150 1.00 91.12 306 PHE A O 1
ATOM 2473 N N . THR A 1 307 ? -25.651 3.300 24.003 1.00 95.44 307 THR A N 1
ATOM 2474 C CA . THR A 1 307 ? -25.697 1.842 24.159 1.00 95.44 307 THR A CA 1
ATOM 2475 C C . THR A 1 307 ? -25.353 1.194 22.825 1.00 95.44 307 THR A C 1
ATOM 2477 O O . THR A 1 307 ? -26.082 1.365 21.852 1.00 95.44 307 THR A O 1
ATOM 2480 N N . LEU A 1 308 ? -24.255 0.438 22.782 1.00 95.12 308 LEU A N 1
ATOM 2481 C CA . LEU A 1 308 ? -23.813 -0.288 21.592 1.00 95.12 308 LEU A CA 1
ATOM 2482 C C . LEU A 1 308 ? -24.271 -1.747 21.653 1.00 95.12 308 LEU A C 1
ATOM 2484 O O . LEU A 1 308 ? -23.920 -2.473 22.581 1.00 95.12 308 LEU A O 1
ATOM 2488 N N . SER A 1 309 ? -25.030 -2.184 20.648 1.00 94.38 309 SER A N 1
ATOM 2489 C CA . SER A 1 309 ? -25.373 -3.597 20.460 1.00 94.38 309 SER A CA 1
ATOM 2490 C C . SER A 1 309 ? -24.420 -4.227 19.451 1.00 94.38 309 SER A C 1
ATOM 2492 O O . SER A 1 309 ? -24.301 -3.732 18.334 1.00 94.38 309 SER A O 1
ATOM 2494 N N . LEU A 1 310 ? -23.750 -5.314 19.837 1.00 96.00 310 LEU A N 1
ATOM 2495 C CA . LEU A 1 310 ? -22.789 -6.014 18.983 1.00 96.00 310 LEU A CA 1
ATOM 2496 C C . LEU A 1 310 ? -23.376 -7.333 18.450 1.00 96.00 310 LEU A C 1
ATOM 2498 O O . LEU A 1 310 ? -23.886 -8.128 19.247 1.00 96.00 310 LEU A O 1
ATOM 2502 N N . PRO A 1 311 ? -23.273 -7.611 17.138 1.00 94.94 311 PRO A N 1
ATOM 2503 C CA . PRO A 1 311 ? -23.742 -8.859 16.539 1.00 94.94 311 PRO A CA 1
ATOM 2504 C C . PRO A 1 311 ? -22.765 -10.010 16.831 1.00 94.94 311 PRO A C 1
ATOM 2506 O O . PRO A 1 311 ? -21.924 -10.380 16.015 1.00 94.94 311 PRO A O 1
ATOM 2509 N N . LEU A 1 312 ? -22.868 -10.603 18.023 1.00 96.31 312 LEU A N 1
ATOM 2510 C CA . LEU A 1 312 ? -21.944 -11.649 18.482 1.00 96.31 312 LEU A CA 1
ATOM 2511 C C . LEU A 1 312 ? -22.172 -13.028 17.840 1.00 96.31 312 LEU A C 1
ATOM 2513 O O . LEU A 1 312 ? -21.420 -13.954 18.147 1.00 96.31 312 LEU A O 1
ATOM 2517 N N . TYR A 1 313 ? -23.167 -13.191 16.966 1.00 96.12 313 TYR A N 1
ATOM 2518 C CA . TYR A 1 313 ? -23.455 -14.464 16.296 1.00 96.12 313 TYR A CA 1
ATOM 2519 C C . TYR A 1 313 ? -22.216 -15.056 15.606 1.00 96.12 313 TYR A C 1
ATOM 2521 O O . TYR A 1 313 ? -21.818 -16.186 15.884 1.00 96.12 313 TYR A O 1
ATOM 2529 N N . TYR A 1 314 ? -21.529 -14.249 14.793 1.00 95.19 314 TYR A N 1
ATOM 2530 C CA . TYR A 1 314 ? -20.372 -14.688 14.004 1.00 95.19 314 TYR A CA 1
ATOM 2531 C C . TYR A 1 314 ? -19.117 -14.981 14.837 1.00 95.19 314 TYR A C 1
ATOM 2533 O O . TYR A 1 314 ? -18.195 -15.642 14.368 1.00 95.19 314 TYR A O 1
ATOM 2541 N N . THR A 1 315 ? -19.087 -14.559 16.103 1.00 96.69 315 THR A N 1
ATOM 2542 C CA . THR A 1 315 ? -18.021 -14.951 17.041 1.00 96.69 315 THR A CA 1
ATOM 2543 C C . THR A 1 315 ? -18.213 -16.373 17.583 1.00 96.69 315 THR A C 1
ATOM 2545 O O . THR A 1 315 ? -17.324 -16.915 18.235 1.00 96.69 315 THR A O 1
ATOM 2548 N N . GLY A 1 316 ? -19.393 -16.978 17.401 1.00 94.06 316 GLY A N 1
ATOM 2549 C CA . GLY A 1 316 ? -19.764 -18.245 18.039 1.00 94.06 316 GLY A CA 1
ATOM 2550 C C . GLY A 1 316 ? -19.959 -18.155 19.561 1.00 94.06 316 GLY A C 1
ATOM 2551 O O . GLY A 1 316 ? -20.057 -19.186 20.222 1.00 94.06 316 GLY A O 1
ATOM 2552 N N . ILE A 1 317 ? -19.983 -16.946 20.140 1.00 93.00 317 ILE A N 1
ATOM 2553 C CA . ILE A 1 317 ? -20.280 -16.712 21.567 1.00 93.00 317 ILE A CA 1
ATOM 2554 C C . ILE A 1 317 ? -21.796 -16.719 21.815 1.00 93.00 317 ILE A C 1
ATOM 2556 O O . ILE A 1 317 ? -22.250 -17.125 22.883 1.00 93.00 317 ILE A O 1
ATOM 2560 N N . SER A 1 318 ? -22.582 -16.274 20.833 1.00 90.25 318 SER A N 1
ATOM 2561 C CA . SER A 1 318 ? -24.042 -16.203 20.901 1.00 90.25 318 SER A CA 1
ATOM 2562 C C . SER A 1 318 ? -24.672 -16.993 19.760 1.00 90.25 318 SER A C 1
ATOM 2564 O O . SER A 1 318 ? -24.198 -16.938 18.632 1.00 90.25 318 SER A O 1
ATOM 2566 N N . ASN A 1 319 ? -25.789 -17.665 20.039 1.00 85.62 319 ASN A N 1
ATOM 2567 C CA . ASN A 1 319 ? -26.605 -18.338 19.020 1.00 85.62 319 ASN A CA 1
ATOM 2568 C C . ASN A 1 319 ? -27.687 -17.423 18.425 1.00 85.62 319 ASN A C 1
ATOM 2570 O O . ASN A 1 319 ? -28.473 -17.858 17.586 1.00 85.62 319 ASN A O 1
ATOM 2574 N N . LYS A 1 320 ? -27.775 -16.176 18.898 1.00 69.38 320 LYS A N 1
ATOM 2575 C CA . LYS A 1 320 ? -28.758 -15.200 18.435 1.00 69.38 320 LYS A CA 1
ATOM 2576 C C . LYS A 1 320 ? -28.165 -14.385 17.289 1.00 69.38 320 LYS A C 1
ATOM 2578 O O . LYS A 1 320 ? -27.184 -13.678 17.525 1.00 69.38 320 LYS A O 1
ATOM 2583 N N . VAL A 1 321 ? -28.778 -14.521 16.111 1.00 61.22 321 VAL A N 1
ATOM 2584 C CA . VAL A 1 321 ? -28.611 -13.626 14.954 1.00 61.22 321 VAL A CA 1
ATOM 2585 C C . VAL A 1 321 ? -29.255 -12.283 15.270 1.00 61.22 321 VAL A C 1
ATOM 2587 O O . VAL A 1 321 ? -30.377 -12.289 15.834 1.00 61.22 321 VAL A O 1
#

Sequence (321 aa):
MYIYSFGSGFTLENTDPVYIQSIAQQVSLAHQYNIEVGGYDLIDLDRGGLGPDWDCIDTQGRVTGDGCFASGWYDHIHDIIFNFINKTGMSMLETDGPYGGQTCSAHNHTHHSSYDDSVFQQNRLQIELYHQLKQMNIFVNQPDGYFFQGGNKVGMGYNEDQYNLPRWQDLSVSRQGMYDDTYYHLPTQGWMQVPLIQYHGGGEAAEFDPMSRYLLEYEWALAQYLSYGVAACYRGPRLYDNVQTMGVAGKWVDFYKKYRGIVTSDIVHVRRPDMQDFDCILHVNPFITNRGLAVVFNPTSTSLNFTLSLPLYYTGISNKV